Protein AF-A0A7C6A324-F1 (afdb_monomer)

Secondary structure (DSSP, 8-state):
--PPPHHHHHHHHHHHHHHHHHHHHHHHHHHHHHHS--S---HHHHHHHHHTTHHHHHHHHHHHHHHHHHSSPPPSEEE-TTS-EEEHHHHHGGGSTT-HHHHHH--TTS-TT-HHHHHHHHHHHTT-TTS-TT-HHHHH-TT--EESEEEEE-STTSS--TT----TTSEEEEEBTT--EETT----EEHHHHHSSS-SSSTTSSB-SSSEEEEEETTS-EEEEETT--HHHHHHHHHT---TTT-EETT-----

Structure (mmCIF, N/CA/C/O backbone):
data_AF-A0A7C6A324-F1
#
_entry.id   AF-A0A7C6A324-F1
#
loop_
_atom_site.group_PDB
_atom_site.id
_atom_site.type_symbol
_atom_site.label_atom_id
_atom_site.label_alt_id
_atom_site.label_comp_id
_atom_site.label_asym_id
_atom_site.label_entity_id
_atom_site.label_seq_id
_atom_site.pdbx_PDB_ins_code
_atom_site.Cartn_x
_atom_site.Cartn_y
_atom_site.Cartn_z
_atom_site.occupancy
_atom_site.B_iso_or_equiv
_atom_site.auth_seq_id
_atom_site.auth_comp_id
_atom_site.auth_asym_id
_atom_site.auth_atom_id
_atom_site.pdbx_PDB_model_num
ATOM 1 N N . MET A 1 1 ? 81.833 -7.629 -22.064 1.00 45.31 1 MET A N 1
ATOM 2 C CA . MET A 1 1 ? 80.454 -8.064 -21.759 1.00 45.31 1 MET A CA 1
ATOM 3 C C . MET A 1 1 ? 79.998 -7.324 -20.512 1.00 45.31 1 MET A C 1
ATOM 5 O O . MET A 1 1 ? 80.493 -7.624 -19.436 1.00 45.31 1 MET A O 1
ATOM 9 N N . ILE A 1 2 ? 79.161 -6.296 -20.663 1.00 52.00 2 ILE A N 1
ATOM 10 C CA . ILE A 1 2 ? 78.614 -5.536 -19.529 1.00 52.00 2 IL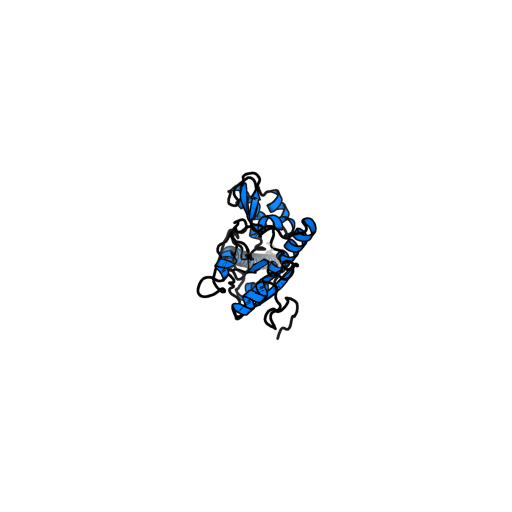E A CA 1
ATOM 11 C C . ILE A 1 2 ? 77.439 -6.359 -18.994 1.00 52.00 2 ILE A C 1
ATOM 13 O O . ILE A 1 2 ? 76.431 -6.510 -19.680 1.00 52.00 2 ILE A O 1
ATOM 17 N N . GLY A 1 3 ? 77.616 -6.979 -17.825 1.00 59.00 3 GLY A N 1
ATOM 18 C CA . GLY A 1 3 ? 76.545 -7.710 -17.148 1.00 59.00 3 GLY A CA 1
ATOM 19 C C . GLY A 1 3 ? 75.414 -6.756 -16.747 1.00 59.00 3 GLY A C 1
ATOM 20 O O . GLY A 1 3 ? 75.690 -5.585 -16.475 1.00 59.00 3 GLY A O 1
ATOM 21 N N . PRO A 1 4 ? 74.150 -7.214 -16.728 1.00 54.72 4 PRO A N 1
ATOM 22 C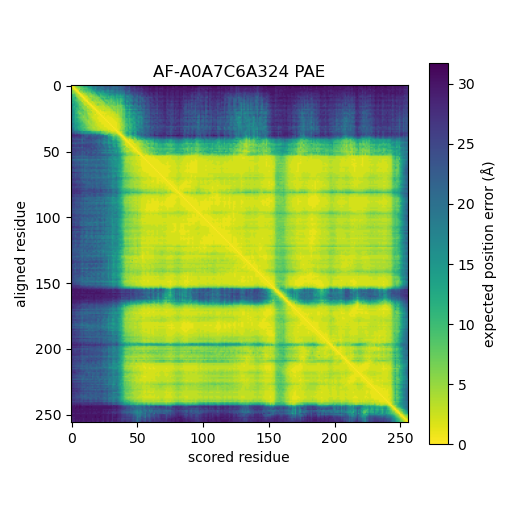 CA . PRO A 1 4 ? 73.020 -6.350 -16.409 1.00 54.72 4 PRO A CA 1
ATOM 23 C C . PRO A 1 4 ? 73.217 -5.725 -15.024 1.00 54.72 4 PRO A C 1
ATOM 25 O O . PRO A 1 4 ? 73.514 -6.423 -14.052 1.00 54.72 4 PRO A O 1
ATOM 28 N N . SER A 1 5 ? 73.088 -4.399 -14.956 1.00 59.25 5 SER A N 1
ATOM 29 C CA . SER A 1 5 ? 73.249 -3.635 -13.720 1.00 59.25 5 SER A CA 1
ATOM 30 C C . SER A 1 5 ? 72.239 -4.113 -12.669 1.00 59.25 5 SER A C 1
ATOM 32 O O . SER A 1 5 ? 71.105 -4.472 -12.995 1.00 59.25 5 SER A O 1
ATOM 34 N N . GLY A 1 6 ? 72.624 -4.124 -11.388 1.00 57.72 6 GLY A N 1
ATOM 35 C CA . GLY A 1 6 ? 71.770 -4.610 -10.292 1.00 57.72 6 GLY A CA 1
ATOM 36 C C . GLY A 1 6 ? 70.389 -3.934 -10.195 1.00 57.72 6 GLY A C 1
ATOM 37 O O . GLY A 1 6 ? 69.476 -4.508 -9.598 1.00 57.72 6 GLY A O 1
ATOM 38 N N . GLY A 1 7 ? 70.206 -2.768 -10.829 1.00 59.66 7 GLY A N 1
ATOM 39 C CA . GLY A 1 7 ? 68.921 -2.070 -10.943 1.00 59.66 7 GLY A CA 1
ATOM 40 C C . GLY A 1 7 ? 67.882 -2.806 -11.799 1.00 59.66 7 GLY A C 1
ATOM 41 O O . GLY A 1 7 ? 66.719 -2.892 -11.402 1.00 59.66 7 GLY A O 1
ATOM 42 N N . ASP A 1 8 ? 68.291 -3.443 -12.902 1.00 57.59 8 ASP A N 1
ATOM 43 C CA . ASP A 1 8 ? 67.373 -4.161 -13.806 1.00 57.59 8 ASP A CA 1
ATOM 44 C C . ASP A 1 8 ? 66.776 -5.415 -13.155 1.00 57.59 8 ASP A C 1
ATOM 46 O O . ASP A 1 8 ? 65.631 -5.801 -13.413 1.00 57.59 8 ASP A O 1
ATOM 50 N N . VAL A 1 9 ? 67.549 -6.064 -12.282 1.00 60.38 9 VAL A N 1
ATOM 51 C CA . VAL A 1 9 ? 67.111 -7.251 -11.536 1.00 60.38 9 VAL A CA 1
ATOM 52 C C . VAL A 1 9 ? 66.117 -6.866 -10.437 1.00 60.38 9 VAL A C 1
ATOM 54 O O . VAL A 1 9 ? 65.144 -7.590 -10.216 1.00 60.38 9 VAL A O 1
ATOM 57 N N . GLN A 1 10 ? 66.318 -5.721 -9.779 1.00 58.72 10 GLN A N 1
ATOM 58 C CA . GLN A 1 10 ? 65.406 -5.207 -8.753 1.00 58.72 10 GLN A CA 1
ATOM 59 C C . GLN A 1 10 ? 64.079 -4.723 -9.353 1.00 58.72 10 GLN A C 1
ATOM 61 O O . GLN A 1 10 ? 63.018 -5.100 -8.855 1.00 58.72 10 GLN A O 1
ATOM 66 N N . MET A 1 11 ? 64.108 -4.007 -10.483 1.00 58.84 11 MET A N 1
ATOM 67 C CA . MET A 1 11 ? 62.887 -3.576 -11.180 1.00 58.84 11 MET A CA 1
ATOM 68 C C . MET A 1 11 ? 62.040 -4.755 -11.679 1.00 58.84 11 MET A C 1
ATOM 70 O O . MET A 1 11 ? 60.819 -4.751 -11.519 1.00 58.84 11 MET A O 1
ATOM 74 N N . LYS A 1 12 ? 62.662 -5.809 -12.227 1.00 60.03 12 LYS A N 1
ATOM 75 C CA . LYS A 1 12 ? 61.935 -7.012 -12.680 1.00 60.03 12 LYS A CA 1
ATOM 76 C C . LYS A 1 12 ? 61.309 -7.797 -11.523 1.00 60.03 12 LYS A C 1
ATOM 78 O O . LYS A 1 12 ? 60.230 -8.365 -11.689 1.00 60.03 12 LYS A O 1
ATOM 83 N N . LYS A 1 13 ? 61.957 -7.829 -10.352 1.00 61.66 13 LYS A N 1
ATOM 84 C CA . LYS A 1 13 ? 61.393 -8.436 -9.133 1.00 61.66 13 LYS A CA 1
ATOM 85 C C . LYS A 1 13 ? 60.226 -7.610 -8.591 1.00 61.66 13 LYS A C 1
ATOM 87 O O . LYS A 1 13 ? 59.172 -8.183 -8.329 1.00 61.66 13 LYS A O 1
ATOM 92 N N . ALA A 1 14 ? 60.373 -6.287 -8.517 1.00 62.81 14 ALA A N 1
ATOM 93 C CA . ALA A 1 14 ? 59.309 -5.378 -8.091 1.00 62.81 14 ALA A CA 1
ATOM 94 C C . ALA A 1 14 ? 58.071 -5.464 -9.004 1.00 62.81 14 ALA A C 1
ATOM 96 O O . ALA A 1 14 ? 56.951 -5.584 -8.511 1.00 62.81 14 ALA A O 1
ATOM 97 N N . GLY A 1 15 ? 58.267 -5.514 -10.328 1.00 61.78 15 GLY A N 1
ATOM 98 C CA . GLY A 1 15 ? 57.175 -5.673 -11.294 1.00 61.78 15 GLY A CA 1
ATOM 99 C C . GLY A 1 15 ? 56.420 -6.999 -11.155 1.00 61.78 15 GLY A C 1
ATOM 100 O O . GLY A 1 15 ? 55.196 -7.013 -11.239 1.00 61.78 15 GLY A O 1
ATOM 101 N N . ARG A 1 16 ? 57.119 -8.109 -10.872 1.00 68.56 16 ARG A N 1
ATOM 102 C CA . ARG A 1 16 ? 56.490 -9.425 -10.636 1.00 68.56 16 ARG A CA 1
ATOM 103 C C . ARG A 1 16 ? 55.693 -9.473 -9.334 1.00 68.56 16 ARG A C 1
ATOM 105 O O . ARG A 1 16 ? 54.608 -10.047 -9.317 1.00 68.56 16 ARG A O 1
ATOM 112 N N . VAL A 1 17 ? 56.208 -8.859 -8.267 1.00 71.81 17 VAL A N 1
ATOM 113 C CA . VAL A 1 17 ? 55.493 -8.755 -6.985 1.00 71.81 17 VAL A CA 1
ATOM 114 C C . VAL A 1 17 ? 54.230 -7.907 -7.151 1.00 71.81 17 VAL A C 1
ATOM 116 O O . VAL A 1 17 ? 53.156 -8.334 -6.736 1.00 71.81 17 VAL A O 1
ATOM 119 N N . LEU A 1 18 ? 54.324 -6.764 -7.837 1.00 74.06 18 LEU A N 1
ATOM 120 C CA . LEU A 1 18 ? 53.176 -5.894 -8.102 1.00 74.06 18 LEU A CA 1
ATOM 121 C C . LEU A 1 18 ? 52.092 -6.597 -8.940 1.00 74.06 18 LEU A C 1
ATOM 123 O O . LEU A 1 18 ? 50.913 -6.519 -8.603 1.00 74.06 18 LEU A O 1
ATOM 127 N N . PHE A 1 19 ? 52.481 -7.342 -9.982 1.00 74.62 19 PHE A N 1
ATOM 128 C CA . PHE A 1 19 ? 51.541 -8.110 -10.811 1.00 74.62 19 PHE A CA 1
ATOM 129 C C . PHE A 1 19 ? 50.838 -9.224 -10.019 1.00 74.62 19 PHE A C 1
ATOM 131 O O . PHE A 1 19 ? 49.642 -9.449 -10.196 1.00 74.62 19 PHE A O 1
ATOM 138 N N . GLY A 1 20 ? 51.560 -9.890 -9.109 1.00 80.56 20 GLY A N 1
ATOM 139 C CA . GLY A 1 20 ? 50.997 -10.905 -8.214 1.00 80.56 20 GLY A CA 1
ATOM 140 C C . GLY A 1 20 ? 49.982 -10.331 -7.222 1.00 80.56 20 GLY A C 1
ATOM 141 O O . GLY A 1 20 ? 48.927 -10.931 -7.007 1.00 80.56 20 GLY A O 1
ATOM 142 N N . VAL A 1 21 ? 50.255 -9.146 -6.666 1.00 84.25 21 VAL A N 1
ATOM 143 C CA . VAL A 1 21 ? 49.322 -8.445 -5.767 1.00 84.25 21 VAL A CA 1
ATOM 144 C C . VAL A 1 21 ? 48.062 -8.016 -6.519 1.00 84.25 21 VAL A C 1
ATOM 146 O O . VAL A 1 21 ? 46.960 -8.310 -6.064 1.00 84.25 21 VAL A O 1
ATOM 149 N N . ILE A 1 22 ? 48.201 -7.396 -7.695 1.00 86.81 22 ILE A N 1
ATOM 150 C CA . ILE A 1 22 ? 47.053 -6.973 -8.515 1.00 86.81 22 ILE A CA 1
ATOM 151 C C . ILE A 1 22 ? 46.212 -8.182 -8.940 1.00 86.81 22 ILE A C 1
ATOM 153 O O . ILE A 1 22 ? 44.991 -8.153 -8.803 1.00 86.81 22 ILE A O 1
ATOM 157 N N . GLY A 1 23 ? 46.848 -9.266 -9.394 1.00 89.25 23 GLY A N 1
ATOM 158 C CA . GLY A 1 23 ? 46.148 -10.500 -9.757 1.00 89.25 23 GLY A CA 1
ATOM 159 C C . GLY A 1 23 ? 45.380 -11.110 -8.582 1.00 89.25 23 GLY A C 1
ATOM 160 O O . GLY A 1 23 ? 44.236 -11.528 -8.747 1.00 89.25 23 GLY A O 1
ATOM 161 N N . SER A 1 24 ? 45.966 -11.087 -7.382 1.00 86.62 24 SER A N 1
ATOM 162 C CA . SER A 1 24 ? 45.312 -11.576 -6.161 1.00 86.62 24 SER A CA 1
ATOM 163 C C . SER A 1 24 ? 44.119 -10.704 -5.759 1.00 86.62 24 SER A C 1
ATOM 165 O O . SER A 1 24 ? 43.060 -11.230 -5.424 1.00 86.62 24 SER A O 1
ATOM 167 N N . LEU A 1 25 ? 44.246 -9.376 -5.850 1.00 91.94 25 LEU A N 1
ATOM 168 C CA . LEU A 1 25 ? 43.149 -8.442 -5.574 1.00 91.94 25 LEU A CA 1
ATOM 169 C C . LEU A 1 25 ? 42.000 -8.597 -6.580 1.00 91.94 25 LEU A C 1
ATOM 171 O O . LEU A 1 25 ? 40.838 -8.606 -6.181 1.00 91.94 25 LEU A O 1
ATOM 175 N N . LEU A 1 26 ? 42.314 -8.781 -7.866 1.00 92.69 26 LEU A N 1
ATOM 176 C CA . LEU A 1 26 ? 41.317 -9.045 -8.906 1.00 92.69 26 LEU A CA 1
ATOM 177 C C . LEU A 1 26 ? 40.617 -10.391 -8.699 1.00 92.69 26 LEU A C 1
ATOM 179 O O . LEU A 1 26 ? 39.407 -10.474 -8.891 1.00 92.69 26 LEU A O 1
ATOM 183 N N . ALA A 1 27 ? 41.341 -11.426 -8.270 1.00 91.31 27 ALA A N 1
ATOM 184 C CA . ALA A 1 27 ? 40.756 -12.728 -7.962 1.00 91.31 27 ALA A CA 1
ATOM 185 C C . ALA A 1 27 ? 39.811 -12.664 -6.752 1.00 91.31 27 ALA A C 1
ATOM 187 O O . ALA A 1 27 ? 38.718 -13.221 -6.812 1.00 91.31 27 ALA A O 1
ATOM 188 N N . VAL A 1 28 ? 40.183 -11.942 -5.687 1.00 89.31 28 VAL A N 1
ATOM 189 C CA . VAL A 1 28 ? 39.305 -11.707 -4.525 1.00 89.31 28 VAL A CA 1
ATOM 190 C C . VAL A 1 28 ? 38.077 -10.893 -4.928 1.00 89.31 28 VAL A C 1
ATOM 192 O O . VAL A 1 28 ? 36.961 -11.260 -4.570 1.00 89.31 28 VAL A O 1
ATOM 195 N N . TRP A 1 29 ? 38.254 -9.830 -5.716 1.00 88.38 29 TRP A N 1
ATOM 196 C CA . TRP A 1 29 ? 37.142 -9.028 -6.229 1.00 88.38 29 TRP A CA 1
ATOM 197 C C . TRP A 1 29 ? 36.189 -9.864 -7.091 1.00 88.38 29 TRP A C 1
ATOM 199 O O . TRP A 1 29 ? 34.979 -9.824 -6.881 1.00 88.38 29 TRP A O 1
ATOM 209 N N . LEU A 1 30 ? 36.725 -10.679 -8.004 1.00 89.56 30 LEU A N 1
ATOM 210 C CA . LEU A 1 30 ? 35.939 -11.575 -8.848 1.00 89.56 30 LEU A CA 1
ATOM 211 C C . LEU A 1 30 ? 35.237 -12.650 -8.010 1.00 89.56 30 LEU A C 1
ATOM 213 O O . LEU A 1 30 ? 34.081 -12.960 -8.275 1.00 89.56 30 LEU A O 1
ATOM 217 N N . TRP A 1 31 ? 35.889 -13.180 -6.973 1.00 86.69 31 TRP A N 1
ATOM 218 C CA . TRP A 1 31 ? 35.286 -14.154 -6.067 1.00 86.69 31 TRP A CA 1
ATOM 219 C C . TRP A 1 31 ? 34.133 -13.546 -5.260 1.00 86.69 31 TRP A C 1
ATOM 221 O O . TRP A 1 31 ? 33.057 -14.128 -5.205 1.00 86.69 31 TRP A O 1
ATOM 231 N N . VAL A 1 32 ? 34.296 -12.334 -4.724 1.00 83.12 32 VAL A N 1
ATOM 232 C CA . VAL A 1 32 ? 33.211 -11.593 -4.055 1.00 83.12 32 VAL A CA 1
ATOM 233 C C . VAL A 1 32 ? 32.092 -11.232 -5.040 1.00 83.12 32 VAL A C 1
ATOM 235 O O . VAL A 1 32 ? 30.919 -11.326 -4.701 1.00 83.12 32 VAL A O 1
ATOM 238 N N . TYR A 1 33 ? 32.413 -10.871 -6.279 1.00 80.94 33 TYR A N 1
ATOM 239 C CA . TYR A 1 33 ? 31.413 -10.552 -7.302 1.00 80.94 33 TYR A CA 1
ATOM 240 C C . TYR A 1 33 ? 30.624 -11.789 -7.779 1.00 80.94 33 TYR A C 1
ATOM 242 O O . TYR A 1 33 ? 29.427 -11.714 -8.090 1.00 80.94 33 TYR A O 1
ATOM 250 N N . LEU A 1 34 ? 31.292 -12.943 -7.856 1.00 84.69 34 LEU A N 1
ATO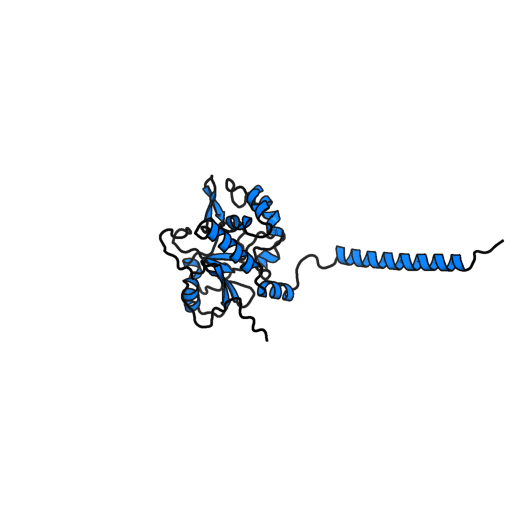M 251 C CA . LEU A 1 34 ? 30.713 -14.189 -8.350 1.00 84.69 34 LEU A CA 1
ATOM 252 C C . LEU A 1 34 ? 30.026 -15.026 -7.260 1.00 84.69 34 LEU A C 1
ATOM 254 O O . LEU A 1 34 ? 28.975 -15.606 -7.535 1.00 84.69 34 LEU A O 1
ATOM 258 N N . TRP A 1 35 ? 30.582 -15.049 -6.046 1.00 78.38 35 TRP A N 1
ATOM 259 C CA . TRP A 1 35 ? 30.150 -15.878 -4.909 1.00 78.38 35 TRP A CA 1
ATOM 260 C C . TRP A 1 35 ? 29.819 -15.097 -3.637 1.00 78.38 35 TRP A C 1
ATOM 262 O O . TRP A 1 35 ? 29.319 -15.690 -2.681 1.00 78.38 35 TRP A O 1
ATOM 272 N N . GLY A 1 36 ? 30.067 -13.787 -3.593 1.00 65.31 36 GLY A N 1
ATOM 273 C CA . GLY A 1 36 ? 29.543 -12.956 -2.513 1.00 65.31 36 GLY A CA 1
ATOM 274 C C . GLY A 1 36 ? 28.012 -13.023 -2.484 1.00 65.31 36 GLY A C 1
ATOM 275 O O . GLY A 1 36 ? 27.389 -13.316 -3.509 1.00 65.31 36 GLY A O 1
ATOM 276 N N . PRO A 1 37 ? 27.389 -12.787 -1.318 1.00 59.19 37 PRO A N 1
ATOM 277 C CA . PRO A 1 37 ? 25.948 -12.910 -1.154 1.00 59.19 37 PRO A CA 1
ATOM 278 C C . PRO A 1 37 ? 25.221 -12.001 -2.149 1.00 59.19 37 PRO A C 1
ATOM 280 O O . PRO A 1 37 ? 25.157 -10.781 -1.998 1.00 59.19 37 PRO A O 1
ATOM 283 N N . ARG A 1 38 ? 24.668 -12.620 -3.193 1.00 59.62 38 ARG A N 1
ATOM 284 C CA . ARG A 1 38 ? 23.733 -11.984 -4.109 1.00 59.62 38 ARG A CA 1
ATOM 285 C C . ARG A 1 38 ? 22.372 -12.027 -3.430 1.00 59.62 38 ARG A C 1
ATOM 287 O O . ARG A 1 38 ? 21.782 -13.093 -3.318 1.00 59.62 38 ARG A O 1
ATOM 294 N N . CYS A 1 39 ? 21.912 -10.857 -2.997 1.00 55.91 39 CYS A N 1
ATOM 295 C CA . CYS A 1 39 ? 20.544 -10.587 -2.554 1.00 55.91 39 CYS A CA 1
ATOM 296 C C . CYS A 1 39 ? 20.169 -11.116 -1.157 1.00 55.91 39 CYS A C 1
ATOM 298 O O . CYS A 1 39 ? 19.817 -12.272 -0.971 1.00 55.91 39 CYS A O 1
ATOM 300 N N . ALA A 1 40 ? 20.196 -10.196 -0.193 1.00 55.25 40 ALA A N 1
ATOM 301 C CA . ALA A 1 40 ? 19.197 -9.936 0.851 1.00 55.25 40 ALA A CA 1
ATOM 302 C C . ALA A 1 40 ? 19.931 -9.207 1.981 1.00 55.25 40 ALA A C 1
ATOM 304 O O . ALA A 1 40 ? 20.913 -9.721 2.515 1.00 55.25 40 ALA A O 1
ATOM 305 N N . ALA A 1 41 ? 19.492 -7.997 2.338 1.00 61.47 41 ALA A N 1
ATOM 306 C CA . ALA A 1 41 ? 20.025 -7.345 3.528 1.00 61.47 41 ALA A CA 1
ATOM 307 C C . ALA A 1 41 ? 19.790 -8.259 4.752 1.00 61.47 41 ALA A C 1
ATOM 309 O O . ALA A 1 41 ? 18.723 -8.884 4.828 1.00 61.47 41 ALA A O 1
ATOM 310 N N . PRO A 1 42 ? 20.747 -8.356 5.698 1.00 68.88 42 PRO A N 1
ATOM 311 C CA . PRO A 1 42 ? 20.547 -9.105 6.933 1.00 68.88 42 PRO A CA 1
ATOM 312 C C . PRO A 1 42 ? 19.249 -8.684 7.627 1.00 68.88 42 PRO A C 1
ATOM 314 O O . PRO A 1 42 ? 18.829 -7.530 7.533 1.00 68.88 42 PRO A O 1
ATOM 317 N N . GLU A 1 43 ? 18.614 -9.609 8.343 1.00 68.12 43 GLU A N 1
ATOM 318 C CA . GLU A 1 43 ? 17.339 -9.367 9.033 1.00 68.12 43 GLU A CA 1
ATOM 319 C C . GLU A 1 43 ? 17.363 -8.122 9.927 1.00 68.12 43 GLU A C 1
ATOM 321 O O . GLU A 1 43 ? 16.446 -7.311 9.839 1.00 68.12 43 GLU A O 1
ATOM 326 N N . VAL A 1 44 ? 18.464 -7.909 10.655 1.00 69.81 44 VAL A N 1
ATOM 327 C CA . VAL A 1 44 ? 18.700 -6.724 11.498 1.00 69.81 44 VAL A CA 1
ATOM 328 C C . VAL A 1 44 ? 18.627 -5.420 10.692 1.00 69.81 44 VAL A C 1
ATOM 330 O O . VAL A 1 44 ? 17.940 -4.483 11.081 1.00 69.81 44 VAL A O 1
ATOM 333 N N . VAL A 1 45 ? 19.259 -5.374 9.514 1.00 71.94 45 VAL A N 1
ATOM 334 C CA . VAL A 1 45 ? 19.255 -4.184 8.642 1.00 71.94 45 VAL A CA 1
ATOM 335 C C . VAL A 1 45 ? 17.852 -3.917 8.091 1.00 71.94 45 VAL A C 1
ATOM 337 O O . VAL A 1 45 ? 17.396 -2.776 8.057 1.00 71.94 45 VAL A O 1
ATOM 340 N N . ARG A 1 46 ? 17.127 -4.969 7.689 1.00 70.19 46 ARG A N 1
ATOM 341 C CA . ARG A 1 46 ? 15.733 -4.836 7.223 1.00 70.19 46 ARG A CA 1
ATOM 342 C C . ARG A 1 46 ? 14.816 -4.336 8.335 1.00 70.19 46 ARG A C 1
ATOM 344 O O . ARG A 1 46 ? 13.867 -3.604 8.067 1.00 70.19 46 ARG A O 1
ATOM 351 N N . GLU A 1 47 ? 15.081 -4.741 9.574 1.00 72.44 47 GLU A N 1
ATOM 352 C CA . GLU A 1 47 ? 14.312 -4.325 10.743 1.00 72.44 47 GLU A CA 1
ATOM 353 C C . GLU A 1 47 ? 14.527 -2.840 11.024 1.00 72.44 47 GLU A C 1
ATOM 355 O O . GLU A 1 47 ? 13.552 -2.100 11.135 1.00 72.44 47 GLU A O 1
ATOM 360 N N . GLU A 1 48 ? 15.778 -2.378 11.024 1.00 73.12 48 GLU A N 1
ATOM 361 C CA . GLU A 1 48 ? 16.107 -0.952 11.127 1.00 73.12 48 GLU A CA 1
ATOM 362 C C . GLU A 1 48 ? 15.441 -0.132 10.015 1.00 73.12 48 GLU A C 1
ATOM 364 O O . GLU A 1 48 ? 14.833 0.905 10.278 1.00 73.12 48 GLU A O 1
ATOM 369 N N . TRP A 1 49 ? 15.480 -0.609 8.767 1.00 72.25 49 TRP A N 1
ATOM 370 C CA . TRP A 1 49 ? 14.846 0.081 7.638 1.00 72.25 49 TRP A CA 1
ATOM 371 C C . TRP A 1 49 ? 13.329 0.179 7.780 1.00 72.25 49 TRP A C 1
ATOM 373 O O . TRP A 1 49 ? 12.750 1.214 7.436 1.00 72.25 49 TRP A O 1
ATOM 383 N N . CYS A 1 50 ? 12.688 -0.865 8.309 1.00 77.38 50 CYS A N 1
ATOM 384 C CA . CYS A 1 50 ? 11.261 -0.822 8.594 1.00 77.38 50 CYS A CA 1
ATOM 385 C C . CYS A 1 50 ? 10.936 0.119 9.766 1.00 77.38 50 CYS A C 1
ATOM 387 O O . CYS A 1 50 ? 9.986 0.904 9.686 1.00 77.38 50 CYS A O 1
ATOM 389 N N . ARG A 1 51 ? 11.754 0.102 10.828 1.00 73.50 51 ARG A N 1
ATOM 390 C CA . ARG A 1 51 ? 11.626 1.008 11.983 1.00 73.50 51 ARG A CA 1
ATOM 391 C C . ARG A 1 51 ? 11.753 2.476 11.585 1.00 73.50 51 ARG A C 1
ATOM 393 O O . ARG A 1 51 ? 11.018 3.304 12.113 1.00 73.50 51 ARG A O 1
ATOM 400 N N . HIS A 1 52 ? 12.608 2.798 10.613 1.00 77.00 52 HIS A N 1
ATOM 401 C CA . HIS A 1 52 ? 12.723 4.160 10.083 1.00 77.00 52 HIS A CA 1
ATOM 402 C C . HIS A 1 52 ? 11.461 4.650 9.351 1.00 77.00 52 HIS A C 1
ATOM 404 O O . HIS A 1 52 ? 11.344 5.846 9.092 1.00 77.00 52 HIS A O 1
ATOM 410 N N . GLY A 1 53 ? 10.521 3.767 8.988 1.00 79.94 53 GLY A N 1
ATOM 411 C CA . GLY A 1 53 ? 9.228 4.166 8.424 1.00 79.94 53 GLY A CA 1
ATOM 412 C C . GLY A 1 53 ? 9.318 4.882 7.072 1.00 79.94 53 GLY A C 1
ATOM 413 O O . GLY A 1 53 ? 8.386 5.574 6.672 1.00 79.94 53 GLY A O 1
ATOM 414 N N . THR A 1 54 ? 10.418 4.729 6.332 1.00 86.88 54 THR A N 1
ATOM 415 C CA . THR A 1 54 ? 10.653 5.490 5.090 1.00 86.88 54 THR A CA 1
ATOM 416 C C . THR A 1 54 ? 9.598 5.221 4.012 1.00 86.88 54 THR A C 1
ATOM 418 O O . THR A 1 54 ? 9.156 6.148 3.333 1.00 86.88 54 THR A O 1
ATOM 421 N N . ILE A 1 55 ? 9.162 3.969 3.868 1.00 92.19 55 ILE A N 1
ATOM 422 C CA . ILE A 1 55 ? 8.131 3.552 2.910 1.00 92.19 55 ILE A CA 1
ATOM 423 C C . ILE A 1 55 ? 6.732 4.052 3.308 1.00 92.19 55 ILE A C 1
ATOM 425 O O . ILE A 1 55 ? 6.109 4.726 2.482 1.00 92.19 55 ILE A O 1
ATOM 429 N N . PRO A 1 56 ? 6.230 3.829 4.541 1.00 93.69 56 PRO A N 1
ATOM 430 C CA . PRO A 1 56 ? 4.929 4.367 4.935 1.00 93.69 56 PRO A CA 1
ATOM 431 C C . PRO A 1 56 ? 4.904 5.903 4.905 1.00 93.69 56 PRO A C 1
ATOM 433 O O . PRO A 1 56 ? 3.892 6.473 4.507 1.00 93.69 56 PRO A O 1
ATOM 436 N N . VAL A 1 57 ? 6.017 6.587 5.214 1.00 94.44 57 VAL A N 1
ATOM 437 C CA . VAL A 1 57 ? 6.146 8.051 5.047 1.00 94.44 57 VAL A CA 1
ATOM 438 C C . VAL A 1 57 ? 5.962 8.473 3.591 1.00 94.44 57 VAL A C 1
ATOM 440 O O . VAL A 1 57 ? 5.201 9.399 3.316 1.00 94.44 57 VAL A O 1
ATOM 443 N N . ARG A 1 58 ? 6.597 7.785 2.636 1.00 93.62 58 ARG A N 1
ATOM 444 C CA . ARG A 1 58 ? 6.416 8.082 1.202 1.00 93.62 58 ARG A CA 1
ATOM 445 C C . ARG A 1 58 ? 4.974 7.879 0.761 1.00 93.62 58 ARG A C 1
ATOM 447 O O . ARG A 1 58 ? 4.446 8.714 0.030 1.00 93.62 58 ARG A O 1
ATOM 454 N N . LEU A 1 59 ? 4.340 6.809 1.230 1.00 94.62 59 LEU A N 1
ATOM 455 C CA . LEU A 1 59 ? 2.940 6.529 0.934 1.00 94.62 59 LEU A CA 1
ATOM 456 C C . LEU A 1 59 ? 2.016 7.614 1.504 1.00 94.62 59 LEU A C 1
ATOM 458 O O . LEU A 1 59 ? 1.124 8.082 0.801 1.00 94.62 59 LEU A O 1
ATOM 462 N N . ALA A 1 60 ? 2.268 8.065 2.736 1.00 95.31 60 ALA A N 1
ATOM 463 C CA . ALA A 1 60 ? 1.527 9.154 3.369 1.00 95.31 60 ALA A CA 1
ATOM 464 C C . ALA A 1 60 ? 1.652 10.469 2.587 1.00 95.31 60 ALA A C 1
ATOM 466 O O . ALA A 1 60 ? 0.646 11.116 2.298 1.00 95.31 60 ALA A O 1
ATOM 467 N N . VAL A 1 61 ? 2.872 10.830 2.175 1.00 95.75 61 VAL A N 1
ATOM 468 C CA . VAL A 1 61 ? 3.127 12.028 1.359 1.00 95.75 61 VAL A CA 1
ATOM 469 C C . VAL A 1 61 ? 2.442 11.924 -0.007 1.00 95.75 61 VAL A C 1
ATOM 471 O O . VAL A 1 61 ? 1.815 12.886 -0.450 1.00 95.75 61 VAL A O 1
ATOM 474 N N . ALA A 1 62 ? 2.523 10.769 -0.672 1.00 96.38 62 ALA A N 1
ATOM 475 C CA . ALA A 1 62 ? 1.863 10.547 -1.958 1.00 96.38 62 ALA A CA 1
ATOM 476 C C . ALA A 1 62 ? 0.335 10.655 -1.841 1.00 96.38 62 ALA A C 1
ATOM 478 O O . ALA A 1 62 ? -0.304 11.323 -2.654 1.00 96.38 62 ALA A O 1
ATOM 479 N N . MET A 1 63 ? -0.237 10.065 -0.789 1.00 95.69 63 MET A N 1
ATOM 480 C CA . MET A 1 63 ? -1.663 10.150 -0.475 1.00 95.69 63 MET A CA 1
ATOM 481 C C . MET A 1 63 ? -2.105 11.599 -0.239 1.00 95.69 63 MET A C 1
ATOM 483 O O . MET A 1 63 ? -3.101 12.040 -0.805 1.00 95.69 63 MET A O 1
ATOM 487 N N . GLN A 1 64 ? -1.347 12.367 0.551 1.00 95.44 64 GLN A N 1
ATOM 488 C CA . GLN A 1 64 ? -1.642 13.782 0.795 1.00 95.44 64 GLN A CA 1
ATOM 489 C C . GLN A 1 64 ? -1.600 14.604 -0.496 1.00 95.44 64 GLN A C 1
ATOM 491 O O . GLN A 1 64 ? -2.515 15.390 -0.733 1.00 95.44 64 GLN A O 1
ATOM 496 N N . LYS A 1 65 ? -0.591 14.399 -1.352 1.00 96.81 65 LYS A N 1
ATOM 497 C CA . LYS A 1 65 ? -0.507 15.071 -2.659 1.00 96.81 65 LYS A CA 1
ATOM 498 C C . LYS A 1 65 ? -1.702 14.735 -3.551 1.00 96.81 65 LYS A C 1
ATOM 500 O O . LYS A 1 65 ? -2.285 15.641 -4.139 1.00 96.81 65 LYS A 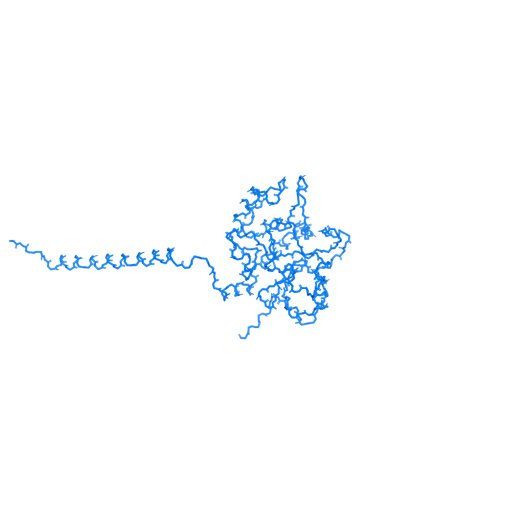O 1
ATOM 505 N N . TYR A 1 66 ? -2.109 13.466 -3.606 1.00 96.25 66 TYR A N 1
ATOM 506 C CA . TYR A 1 66 ? -3.320 13.066 -4.325 1.00 96.25 66 TYR A CA 1
ATOM 507 C C . TYR A 1 66 ? -4.554 13.799 -3.771 1.00 96.25 66 TYR A C 1
ATOM 509 O O . TYR A 1 66 ? -5.286 14.441 -4.522 1.00 96.25 66 TYR A O 1
ATOM 517 N N . CYS A 1 67 ? -4.756 13.785 -2.450 1.00 93.06 67 CYS A N 1
ATOM 518 C CA . CYS A 1 67 ? -5.875 14.478 -1.808 1.00 93.06 67 CYS A CA 1
ATOM 519 C C . CYS A 1 67 ? -5.866 15.995 -2.054 1.00 93.06 67 CYS A C 1
ATOM 521 O O . CYS A 1 67 ? -6.933 16.577 -2.211 1.00 93.06 67 CYS A O 1
ATOM 523 N N . GLN A 1 68 ? -4.696 16.640 -2.105 1.00 94.75 68 GLN A N 1
ATOM 524 C CA . GLN A 1 68 ? -4.576 18.069 -2.422 1.00 94.75 68 GLN A CA 1
ATOM 525 C C . GLN A 1 68 ? -5.046 18.384 -3.846 1.00 94.75 68 GLN A C 1
ATOM 527 O O . GLN A 1 68 ? -5.688 19.407 -4.060 1.00 94.75 68 GLN A O 1
ATOM 532 N N . VAL A 1 69 ? -4.753 17.502 -4.807 1.00 96.44 69 VAL A N 1
ATOM 533 C CA . VAL A 1 69 ? -5.140 17.680 -6.216 1.00 96.44 69 VAL A CA 1
ATOM 534 C C . VAL A 1 69 ? -6.619 17.356 -6.444 1.00 96.44 69 VAL A C 1
ATOM 536 O O . VAL A 1 69 ? -7.303 18.085 -7.157 1.00 96.44 69 VAL A O 1
ATOM 539 N N . TYR A 1 70 ? -7.128 16.277 -5.842 1.00 93.44 70 TYR A N 1
ATOM 540 C CA . TYR A 1 70 ? -8.464 15.739 -6.143 1.00 93.44 70 TYR A CA 1
ATOM 541 C C . TYR A 1 70 ? -9.519 16.001 -5.053 1.00 93.44 70 TYR A C 1
ATOM 543 O O . TYR A 1 70 ? -10.677 15.613 -5.213 1.00 93.44 70 TYR A O 1
ATOM 551 N N . GLY A 1 71 ? -9.141 16.616 -3.928 1.00 89.75 71 GLY A N 1
ATOM 552 C CA . GLY A 1 71 ? -10.018 16.931 -2.790 1.00 89.75 71 GLY A CA 1
ATOM 553 C C . GLY A 1 71 ? -10.461 15.726 -1.946 1.00 89.75 71 GLY A C 1
ATOM 554 O O . GLY A 1 71 ? -11.211 15.885 -0.985 1.00 89.75 71 GLY A O 1
ATOM 555 N N . LYS A 1 72 ? -10.031 14.508 -2.296 1.00 88.88 72 LYS A N 1
ATOM 556 C CA . LYS A 1 72 ? -10.407 13.247 -1.637 1.00 88.88 72 LYS A CA 1
ATOM 557 C C . LYS A 1 72 ? -9.328 12.177 -1.844 1.00 88.88 72 LYS A C 1
ATOM 559 O O . LYS A 1 72 ? -8.587 12.271 -2.823 1.00 88.88 72 LYS A O 1
ATOM 564 N N . PRO A 1 73 ? -9.246 11.152 -0.976 1.00 90.19 73 PRO A N 1
ATOM 565 C CA . PRO A 1 73 ? -8.374 10.008 -1.219 1.00 90.19 73 PRO A CA 1
ATOM 566 C C . PRO A 1 73 ? -8.816 9.224 -2.461 1.00 90.19 73 PRO A C 1
ATOM 568 O O . PRO A 1 73 ? -9.987 9.310 -2.859 1.00 90.19 73 PRO A O 1
ATOM 571 N N . PRO A 1 74 ? -7.902 8.446 -3.066 1.00 92.75 74 PRO A N 1
ATOM 572 C CA . PRO A 1 74 ? -8.239 7.594 -4.189 1.00 92.75 74 PRO A CA 1
ATOM 573 C C . PRO A 1 74 ? -9.309 6.573 -3.765 1.00 92.75 74 PRO A C 1
ATOM 575 O O . PRO A 1 74 ? -9.313 6.121 -2.614 1.00 92.75 74 PRO A O 1
ATOM 578 N N . PRO A 1 75 ? -10.232 6.205 -4.668 1.00 92.00 75 PRO A N 1
ATOM 579 C CA . PRO A 1 75 ? -11.134 5.087 -4.420 1.00 92.00 75 PRO A CA 1
ATOM 580 C C . PRO A 1 75 ? -10.323 3.780 -4.344 1.00 92.00 75 PRO A C 1
ATOM 582 O O . PRO A 1 75 ? -9.308 3.703 -5.031 1.00 92.00 75 PRO A O 1
ATOM 585 N N . PRO A 1 76 ? -10.755 2.751 -3.585 1.00 91.19 76 PRO A N 1
ATOM 586 C CA . PRO A 1 76 ? -10.016 1.487 -3.451 1.00 91.19 76 PRO A CA 1
ATOM 587 C C . PRO A 1 76 ? -9.753 0.820 -4.806 1.00 91.19 76 PRO A C 1
ATOM 589 O O . PRO A 1 76 ? -8.652 0.349 -5.093 1.00 91.19 76 PRO A O 1
ATOM 592 N N . VAL A 1 77 ? -10.771 0.861 -5.664 1.00 93.06 77 VAL A N 1
ATOM 593 C CA . VAL A 1 77 ? -10.722 0.412 -7.051 1.00 93.06 77 VAL A CA 1
ATOM 594 C C . VAL A 1 77 ? -11.124 1.575 -7.946 1.00 93.06 77 VAL A C 1
ATOM 596 O O . VAL A 1 77 ? -12.092 2.286 -7.655 1.00 93.06 77 VAL A O 1
ATOM 599 N N . PHE A 1 78 ? -10.395 1.770 -9.040 1.00 93.25 78 PHE A N 1
ATOM 600 C CA . PHE A 1 78 ? -10.828 2.639 -10.129 1.00 93.25 78 PHE A CA 1
ATOM 601 C C . PHE A 1 78 ? -10.981 1.832 -11.415 1.00 93.25 78 PHE A C 1
ATOM 603 O O . PHE A 1 78 ? -10.268 0.853 -11.637 1.00 93.25 78 PHE A O 1
ATOM 610 N N . LEU A 1 79 ? -11.934 2.250 -12.245 1.00 94.25 79 LEU A N 1
ATOM 611 C CA . LEU A 1 79 ? -12.212 1.623 -13.529 1.00 94.25 79 LEU A CA 1
ATOM 612 C C . LEU A 1 79 ? -11.490 2.379 -14.637 1.00 94.25 79 LEU A C 1
ATOM 614 O O . LEU A 1 79 ? -11.571 3.608 -14.714 1.00 94.25 79 LEU A O 1
ATOM 618 N N . GLY A 1 80 ? -10.793 1.639 -15.489 1.00 92.88 80 GLY A N 1
ATOM 619 C CA . GLY A 1 80 ? -10.272 2.165 -16.739 1.00 92.88 80 GLY A CA 1
ATOM 620 C C . GLY A 1 80 ? -11.348 2.295 -17.825 1.00 92.88 80 GLY A C 1
ATOM 621 O O . GLY A 1 80 ? -12.494 1.890 -17.612 1.00 92.88 80 GLY A O 1
ATOM 622 N N . PRO A 1 81 ? -11.004 2.833 -19.011 1.00 93.06 81 PRO A N 1
ATOM 623 C CA . PRO A 1 81 ? -11.964 3.097 -20.089 1.00 93.06 81 PRO A CA 1
ATOM 624 C C . PRO A 1 81 ? -12.784 1.876 -20.529 1.00 93.06 81 PRO A C 1
ATOM 626 O O . PRO A 1 81 ? -13.958 2.011 -20.857 1.00 93.06 81 PRO A O 1
ATOM 629 N N . ASN A 1 82 ? -12.185 0.684 -20.479 1.00 92.56 82 ASN A N 1
ATOM 630 C CA . ASN A 1 82 ? -12.820 -0.579 -20.869 1.00 92.56 82 ASN A CA 1
ATOM 631 C C . ASN A 1 82 ? -13.480 -1.322 -19.691 1.00 92.56 82 ASN A C 1
ATOM 633 O O . ASN A 1 82 ? -13.847 -2.487 -19.820 1.00 92.56 82 ASN A O 1
ATOM 637 N N . GLY A 1 83 ? -13.605 -0.677 -18.527 1.00 92.50 83 GLY A N 1
ATOM 638 C CA . GLY A 1 83 ? -14.180 -1.285 -17.325 1.00 92.50 83 GLY A CA 1
ATOM 639 C C . GLY A 1 83 ? -13.241 -2.245 -16.591 1.00 92.50 83 GLY A C 1
ATOM 640 O O . GLY A 1 83 ? -13.685 -2.952 -15.691 1.00 92.50 83 GLY A O 1
ATOM 641 N N . HIS A 1 84 ? -11.953 -2.281 -16.941 1.00 95.75 84 HIS A N 1
ATOM 642 C CA . HIS A 1 84 ? -10.966 -3.027 -16.166 1.00 95.75 84 HIS A CA 1
ATOM 643 C C . HIS A 1 84 ? -10.756 -2.376 -14.798 1.00 95.75 84 HIS A C 1
ATOM 645 O O . HIS A 1 84 ? -10.660 -1.155 -14.683 1.00 95.75 84 HIS A O 1
ATOM 651 N N . GLU A 1 85 ? -10.711 -3.204 -13.759 1.00 95.69 85 GLU A N 1
ATOM 652 C CA . GLU A 1 85 ? -10.481 -2.775 -12.384 1.00 95.69 85 GLU A CA 1
ATOM 653 C C . GLU A 1 85 ? -8.986 -2.648 -12.091 1.00 95.69 85 GLU A C 1
ATOM 655 O O . GLU A 1 85 ? -8.192 -3.536 -12.413 1.00 95.69 85 GLU A O 1
ATOM 660 N N . HIS A 1 86 ? -8.615 -1.558 -11.422 1.00 96.81 86 HIS A N 1
ATOM 661 C CA . HIS A 1 86 ? -7.239 -1.250 -11.052 1.00 96.81 86 HIS A CA 1
ATOM 662 C C . HIS A 1 86 ? -7.142 -0.792 -9.601 1.00 96.81 86 HIS A C 1
ATOM 664 O O . HIS A 1 86 ? -8.045 -0.143 -9.067 1.00 96.81 86 HIS A O 1
ATOM 670 N N . SER A 1 87 ? -6.010 -1.096 -8.968 1.00 96.81 87 SER A N 1
ATOM 671 C CA . SER A 1 87 ? -5.741 -0.659 -7.601 1.00 96.81 87 SER A CA 1
ATOM 672 C C . SER A 1 87 ? -5.492 0.844 -7.494 1.00 96.81 87 SER A C 1
ATOM 674 O O . SER A 1 87 ? -4.700 1.408 -8.252 1.00 96.81 87 SER A O 1
ATOM 676 N N . TRP A 1 88 ? -6.032 1.456 -6.439 1.00 96.38 88 TRP A N 1
ATOM 677 C CA . TRP A 1 88 ? -5.692 2.805 -5.969 1.00 96.38 88 TRP A CA 1
ATOM 678 C C . TRP A 1 88 ? -4.187 3.111 -5.921 1.00 96.38 88 TRP A C 1
ATOM 680 O O . TRP A 1 88 ? -3.785 4.262 -6.093 1.00 96.38 88 TRP A O 1
ATOM 690 N N . ARG A 1 89 ? -3.338 2.094 -5.724 1.00 97.56 89 ARG A N 1
ATOM 691 C CA . ARG A 1 89 ? -1.874 2.233 -5.661 1.00 97.56 89 ARG A CA 1
ATOM 692 C C . ARG A 1 89 ? -1.288 2.776 -6.967 1.00 97.56 89 ARG A C 1
ATOM 694 O O . ARG A 1 89 ? -0.331 3.547 -6.925 1.00 97.56 89 ARG A O 1
ATOM 701 N N . VAL A 1 90 ? -1.893 2.452 -8.115 1.00 97.81 90 VAL A N 1
ATOM 702 C CA . VAL A 1 90 ? -1.481 2.977 -9.430 1.00 97.81 90 VAL A CA 1
ATOM 703 C C . VAL A 1 90 ? -1.690 4.492 -9.500 1.00 97.81 90 VAL A C 1
ATOM 705 O O . VAL A 1 90 ? -0.822 5.201 -9.998 1.00 97.81 90 VAL A O 1
ATOM 708 N N . LEU A 1 91 ? -2.777 5.013 -8.918 1.00 97.69 91 LEU A N 1
ATOM 709 C CA . LEU A 1 91 ? -3.069 6.454 -8.885 1.00 97.69 91 LEU A CA 1
ATOM 710 C C . LEU A 1 91 ? -2.052 7.261 -8.065 1.00 97.69 91 LEU A C 1
ATOM 712 O O . LEU A 1 91 ? -1.952 8.476 -8.232 1.00 97.69 91 LEU A O 1
ATOM 716 N N . LEU A 1 92 ? -1.298 6.604 -7.178 1.00 97.44 92 LEU A N 1
ATOM 717 C CA . LEU A 1 92 ? -0.266 7.254 -6.374 1.00 97.44 92 LEU A CA 1
ATOM 718 C C . LEU A 1 92 ? 1.104 7.304 -7.047 1.00 97.44 92 LEU A C 1
ATOM 720 O O . LEU A 1 92 ? 1.957 8.066 -6.591 1.00 97.44 92 LEU A O 1
ATOM 724 N N . LEU A 1 93 ? 1.329 6.535 -8.117 1.00 97.44 93 LEU A N 1
ATOM 725 C CA . LEU A 1 93 ? 2.624 6.457 -8.796 1.00 97.44 93 LEU A CA 1
ATOM 726 C C . LEU A 1 93 ? 3.216 7.830 -9.175 1.00 97.44 93 LEU A C 1
ATOM 728 O O . LEU A 1 93 ? 4.392 8.030 -8.878 1.00 97.44 93 LEU A O 1
ATOM 732 N N . PRO A 1 94 ? 2.457 8.813 -9.707 1.00 97.44 94 PRO A N 1
ATOM 733 C CA . PRO A 1 94 ? 3.001 10.143 -10.018 1.00 97.44 94 PRO A CA 1
ATOM 734 C C . PRO A 1 94 ? 3.554 10.899 -8.805 1.00 97.44 94 PRO A C 1
ATOM 736 O O . PRO A 1 94 ? 4.365 11.810 -8.941 1.00 97.44 94 PRO A O 1
ATOM 739 N N . TYR A 1 95 ? 3.103 10.544 -7.603 1.00 96.56 95 TYR A N 1
ATOM 740 C CA . TYR A 1 95 ? 3.487 11.202 -6.357 1.00 96.56 95 TYR A CA 1
ATOM 741 C C . TYR A 1 95 ? 4.534 10.407 -5.571 1.00 96.56 95 TYR A C 1
ATOM 743 O O . TYR A 1 95 ? 5.063 10.909 -4.572 1.00 96.56 95 TYR A O 1
ATOM 751 N N . LEU A 1 96 ? 4.839 9.187 -6.019 1.00 95.00 96 LEU A N 1
ATOM 752 C CA . LEU A 1 96 ? 5.873 8.330 -5.461 1.00 95.00 96 LEU A CA 1
ATOM 753 C C . LEU A 1 96 ? 7.206 8.559 -6.191 1.00 95.00 96 LEU A C 1
ATOM 755 O O . LEU A 1 96 ? 7.234 8.749 -7.409 1.00 95.00 96 LEU A O 1
ATOM 759 N N . PRO A 1 97 ? 8.345 8.506 -5.479 1.00 90.12 97 PRO A N 1
ATOM 760 C CA . PRO A 1 97 ? 9.653 8.611 -6.114 1.00 90.12 97 PRO A CA 1
ATOM 761 C C . PRO A 1 97 ? 9.833 7.543 -7.198 1.00 90.12 97 PRO A C 1
ATOM 763 O O . PRO A 1 97 ? 9.618 6.361 -6.931 1.00 90.12 97 PRO A O 1
ATOM 766 N N . LEU A 1 98 ? 10.270 7.961 -8.391 1.00 91.69 98 LEU A N 1
ATOM 767 C CA . LEU A 1 98 ? 10.494 7.097 -9.562 1.00 91.69 98 LEU A CA 1
ATOM 768 C C . LEU A 1 98 ? 9.221 6.430 -10.127 1.00 91.69 98 LEU A C 1
ATOM 770 O O . LEU A 1 98 ? 9.333 5.502 -10.926 1.00 91.69 98 LEU A O 1
ATOM 774 N N . GLY A 1 99 ? 8.024 6.863 -9.716 1.00 95.19 99 GLY A N 1
ATOM 775 C CA . GLY A 1 99 ? 6.760 6.284 -10.183 1.00 95.19 99 GLY A CA 1
ATOM 776 C C . GLY A 1 99 ? 6.153 6.968 -11.413 1.00 95.19 99 GLY A C 1
ATOM 777 O O . GLY A 1 99 ? 5.333 6.358 -12.091 1.00 95.19 99 GLY A O 1
ATOM 778 N N . GLU A 1 100 ? 6.562 8.196 -11.744 1.00 96.00 100 GLU A N 1
ATOM 779 C CA . GLU A 1 100 ? 5.970 8.981 -12.841 1.00 96.00 100 GLU A CA 1
ATOM 780 C C . GLU A 1 100 ? 6.100 8.297 -14.210 1.00 96.00 100 GLU A C 1
ATOM 782 O O . GLU A 1 100 ? 5.112 8.174 -14.933 1.00 96.00 100 GLU A O 1
ATOM 787 N N . ASP A 1 101 ? 7.286 7.780 -14.541 1.00 96.38 101 ASP A N 1
ATOM 788 C CA . ASP A 1 101 ? 7.506 7.060 -15.800 1.00 96.38 101 ASP A CA 1
ATOM 789 C C . ASP A 1 101 ? 6.657 5.784 -15.878 1.00 96.38 101 ASP A C 1
ATOM 791 O O . ASP A 1 101 ? 6.034 5.512 -16.901 1.00 96.38 101 ASP A O 1
ATOM 795 N N . ALA A 1 102 ? 6.572 5.036 -14.772 1.00 97.00 102 ALA A N 1
ATOM 796 C CA . ALA A 1 102 ? 5.741 3.839 -14.691 1.00 97.00 102 ALA A CA 1
ATOM 797 C C . ALA A 1 102 ? 4.251 4.165 -14.865 1.00 97.00 102 ALA A C 1
ATOM 799 O O . ALA A 1 102 ? 3.537 3.394 -15.499 1.00 97.00 102 ALA A O 1
ATOM 800 N N . TYR A 1 103 ? 3.786 5.297 -14.326 1.00 97.56 103 TYR A N 1
ATOM 801 C CA . TYR A 1 103 ? 2.405 5.751 -14.487 1.00 97.56 103 TYR A CA 1
ATOM 802 C C . TYR A 1 103 ? 2.100 6.167 -15.925 1.00 97.56 103 TYR A C 1
ATOM 804 O O . TYR A 1 103 ? 1.069 5.778 -16.464 1.00 97.56 103 TYR A O 1
ATOM 812 N N . ARG A 1 104 ? 3.000 6.930 -16.555 1.00 97.62 104 ARG A N 1
ATOM 813 C CA . ARG A 1 104 ? 2.844 7.387 -17.942 1.00 97.62 104 ARG A CA 1
ATOM 814 C C . ARG A 1 104 ? 2.753 6.219 -18.925 1.00 97.62 104 ARG A C 1
ATOM 816 O O . ARG A 1 104 ? 1.991 6.293 -19.883 1.00 97.62 104 ARG A O 1
ATOM 823 N N . ASP A 1 105 ? 3.512 5.156 -18.675 1.00 97.62 105 ASP A N 1
ATOM 824 C CA . ASP A 1 105 ? 3.528 3.968 -19.529 1.00 97.62 105 ASP A CA 1
ATOM 825 C C . ASP A 1 105 ? 2.385 2.983 -19.209 1.00 97.62 105 ASP A C 1
ATOM 827 O O . ASP A 1 105 ? 2.138 2.059 -19.990 1.00 97.62 105 ASP A O 1
ATOM 831 N N . TYR A 1 106 ? 1.690 3.145 -18.078 1.00 98.06 106 TYR A N 1
ATOM 832 C CA . TYR A 1 106 ? 0.604 2.263 -17.649 1.00 98.06 106 TYR A CA 1
ATOM 833 C C . TYR A 1 106 ? -0.667 2.472 -18.485 1.00 98.06 106 TYR A C 1
ATOM 835 O O . TYR A 1 106 ? -1.096 3.599 -18.729 1.00 98.06 106 TYR A O 1
ATOM 843 N N . ARG A 1 107 ? -1.311 1.371 -18.880 1.00 97.62 107 ARG A N 1
ATOM 844 C CA . ARG A 1 107 ? -2.520 1.350 -19.711 1.00 97.62 107 ARG A CA 1
ATOM 845 C C . ARG A 1 107 ? -3.726 0.901 -18.902 1.00 97.62 107 ARG A C 1
ATOM 847 O O . ARG A 1 107 ? -3.890 -0.285 -18.625 1.00 97.62 107 ARG A O 1
ATOM 854 N N . SER A 1 108 ? -4.579 1.848 -18.518 1.00 96.88 108 SER A N 1
ATOM 855 C CA . SER A 1 108 ? -5.828 1.546 -17.803 1.00 96.88 108 SER A CA 1
ATOM 856 C C . SER A 1 108 ? -6.915 0.956 -18.710 1.00 96.88 108 SER A C 1
ATOM 858 O O . SER A 1 108 ? -7.924 0.447 -18.245 1.00 96.88 108 SER A O 1
ATOM 860 N N . ASP A 1 109 ? -6.739 0.995 -20.024 1.00 96.88 109 ASP A N 1
ATOM 861 C CA . ASP A 1 109 ? -7.602 0.315 -20.986 1.00 96.88 109 ASP A CA 1
ATOM 862 C C . ASP A 1 109 ? -7.286 -1.186 -21.131 1.00 96.88 109 ASP A C 1
ATOM 864 O O . ASP A 1 109 ? -8.050 -1.902 -21.773 1.00 96.88 109 ASP A O 1
ATOM 868 N N . GLU A 1 110 ? -6.224 -1.685 -20.491 1.00 97.56 110 GLU A N 1
ATOM 869 C CA . GLU A 1 110 ? -5.879 -3.110 -20.404 1.00 97.56 110 GLU A CA 1
ATOM 870 C C . GLU A 1 110 ? -6.080 -3.652 -18.972 1.00 97.56 110 GLU A C 1
ATOM 872 O O . GLU A 1 110 ? -6.024 -2.879 -18.017 1.00 97.56 110 GLU A O 1
ATOM 877 N N . PRO A 1 111 ? -6.249 -4.975 -18.765 1.00 97.81 111 PRO A N 1
ATOM 878 C CA . PRO A 1 111 ? -6.266 -5.566 -17.426 1.00 97.81 111 PRO A CA 1
ATOM 879 C C . PRO A 1 111 ? -5.036 -5.181 -16.592 1.00 97.81 111 PRO A C 1
ATOM 881 O O . PRO A 1 111 ? -3.925 -5.038 -17.113 1.00 97.81 111 PRO A O 1
ATOM 884 N N . TRP A 1 112 ? -5.204 -5.052 -15.274 1.00 97.50 112 TRP A N 1
ATOM 885 C CA . TRP A 1 112 ? -4.127 -4.625 -14.375 1.00 97.50 112 TRP A CA 1
ATOM 886 C C . TRP A 1 112 ? -2.888 -5.534 -14.424 1.00 97.50 112 TRP A C 1
ATOM 888 O O . TRP A 1 112 ? -1.771 -5.070 -14.184 1.00 97.50 112 TRP A O 1
ATOM 898 N N . ASP A 1 113 ? -3.081 -6.812 -14.753 1.00 96.81 113 ASP A N 1
ATOM 899 C CA . ASP A 1 113 ? -2.053 -7.838 -14.880 1.00 96.81 113 ASP A CA 1
ATOM 900 C C . ASP A 1 113 ? -1.636 -8.100 -16.332 1.00 96.81 113 ASP A C 1
ATOM 902 O O . ASP A 1 113 ? -0.952 -9.093 -16.587 1.00 96.81 113 ASP A O 1
ATOM 906 N N . SER A 1 114 ? -1.986 -7.236 -17.291 1.00 97.69 114 SER A N 1
ATOM 907 C CA . SER A 1 114 ? -1.555 -7.402 -18.681 1.00 97.69 114 SER A CA 1
ATOM 908 C C . SER A 1 114 ? -0.026 -7.464 -18.796 1.00 97.69 114 SER A C 1
ATOM 910 O O . SER A 1 114 ? 0.727 -6.923 -17.976 1.00 97.69 114 SER A O 1
ATOM 912 N N . ALA A 1 115 ? 0.475 -8.130 -19.840 1.00 97.31 115 ALA A N 1
ATOM 913 C CA . ALA A 1 115 ? 1.916 -8.212 -20.077 1.00 97.31 115 ALA A CA 1
ATOM 914 C C . ALA A 1 115 ? 2.563 -6.823 -20.256 1.00 97.31 115 ALA A C 1
ATOM 916 O O . ALA A 1 115 ? 3.732 -6.646 -19.899 1.00 97.31 115 ALA A O 1
ATOM 917 N N . HIS A 1 116 ? 1.806 -5.851 -20.779 1.00 97.75 116 HIS A N 1
ATOM 918 C CA . HIS A 1 116 ? 2.215 -4.452 -20.885 1.00 97.75 116 HIS A CA 1
ATOM 919 C C . HIS A 1 116 ? 2.277 -3.788 -19.507 1.00 97.75 116 HIS A C 1
ATOM 921 O O . HIS A 1 116 ? 3.335 -3.294 -19.122 1.00 97.75 116 HIS A O 1
ATOM 927 N N . ASN A 1 117 ? 1.200 -3.854 -18.720 1.00 97.69 117 ASN A N 1
ATOM 928 C CA . ASN A 1 117 ? 1.117 -3.209 -17.407 1.00 97.69 117 ASN A CA 1
ATOM 929 C C . ASN A 1 117 ? 2.145 -3.757 -16.410 1.00 97.69 117 ASN A C 1
ATOM 931 O O . ASN A 1 117 ? 2.814 -2.984 -15.720 1.00 97.69 117 ASN A O 1
ATOM 935 N N . ARG A 1 118 ? 2.384 -5.076 -16.402 1.00 96.69 118 ARG A N 1
ATOM 936 C CA . ARG A 1 118 ? 3.479 -5.667 -15.609 1.00 96.69 118 ARG A CA 1
ATOM 937 C C . ARG A 1 118 ? 4.854 -5.144 -16.031 1.00 96.69 118 ARG A C 1
ATOM 939 O O . ARG A 1 118 ? 5.735 -4.962 -15.192 1.00 96.69 118 ARG A O 1
ATOM 946 N N . ARG A 1 119 ? 5.062 -4.888 -17.328 1.00 96.69 119 ARG A N 1
ATOM 947 C CA . ARG A 1 119 ? 6.320 -4.324 -17.843 1.00 96.69 119 ARG A CA 1
ATOM 948 C C . ARG A 1 119 ? 6.475 -2.853 -17.464 1.00 96.69 119 ARG A C 1
ATOM 950 O O . ARG A 1 119 ? 7.561 -2.487 -17.023 1.00 96.69 119 ARG A O 1
ATOM 957 N N . ALA A 1 120 ? 5.415 -2.055 -17.593 1.00 96.88 120 ALA A N 1
ATOM 958 C CA . ALA A 1 120 ? 5.406 -0.642 -17.216 1.00 96.88 120 ALA A CA 1
ATOM 959 C C . ALA A 1 120 ? 5.769 -0.462 -15.733 1.00 96.88 120 ALA A C 1
ATOM 961 O O . ALA A 1 120 ? 6.666 0.309 -15.393 1.00 96.88 120 ALA A O 1
ATOM 962 N N . LEU A 1 121 ? 5.160 -1.262 -14.851 1.00 97.19 121 LEU A N 1
ATOM 963 C CA . LEU A 1 121 ? 5.398 -1.179 -13.408 1.00 97.19 121 LEU A CA 1
ATOM 964 C C . LEU A 1 121 ? 6.792 -1.650 -12.980 1.00 97.19 121 LEU A C 1
ATOM 966 O O . LEU A 1 121 ? 7.315 -1.163 -11.979 1.00 97.19 121 LEU A O 1
ATOM 970 N N . ARG A 1 122 ? 7.436 -2.554 -13.731 1.00 95.06 122 ARG A N 1
ATOM 971 C CA . ARG A 1 122 ? 8.756 -3.111 -13.380 1.00 95.06 122 ARG A CA 1
ATOM 972 C C . ARG A 1 122 ? 9.813 -2.033 -13.129 1.00 95.06 122 ARG A C 1
ATOM 974 O O . ARG A 1 122 ? 10.724 -2.239 -12.326 1.00 95.06 122 ARG A O 1
ATOM 981 N N . SER A 1 123 ? 9.714 -0.894 -13.817 1.00 89.62 123 SER A N 1
ATOM 982 C CA . SER A 1 123 ? 10.675 0.199 -13.674 1.00 89.62 123 SER A CA 1
ATOM 983 C C . SER A 1 123 ? 10.661 0.832 -12.277 1.00 89.62 123 SER A C 1
ATOM 985 O O . SER A 1 123 ? 11.720 1.183 -11.753 1.00 89.62 123 SER A O 1
ATOM 987 N N . PHE A 1 124 ? 9.476 0.897 -11.671 1.00 95.19 124 PHE A N 1
ATOM 988 C CA . PHE A 1 124 ? 9.222 1.386 -10.321 1.00 95.19 124 PHE A CA 1
ATOM 989 C C . PHE A 1 124 ? 9.391 0.275 -9.272 1.00 95.19 124 PHE A C 1
ATOM 991 O O . PHE A 1 124 ? 10.081 0.458 -8.268 1.00 95.19 124 PHE A O 1
ATOM 998 N N . LEU A 1 125 ? 8.803 -0.900 -9.517 1.00 95.12 125 LEU A N 1
ATOM 999 C CA . LEU A 1 125 ? 8.710 -1.980 -8.531 1.00 95.12 125 LEU A CA 1
ATOM 1000 C C . LEU A 1 125 ? 10.076 -2.514 -8.082 1.00 95.12 125 LEU A C 1
ATOM 1002 O O . LEU A 1 125 ? 10.266 -2.770 -6.894 1.00 95.12 125 LEU A O 1
ATOM 1006 N N . ARG A 1 126 ? 11.066 -2.565 -8.984 1.00 92.56 126 ARG A N 1
ATOM 1007 C CA . ARG A 1 126 ? 12.438 -3.022 -8.682 1.00 92.56 126 ARG A CA 1
ATOM 1008 C C . ARG A 1 126 ? 13.139 -2.258 -7.549 1.00 92.56 126 ARG A C 1
ATOM 1010 O O . ARG A 1 126 ? 14.154 -2.722 -7.046 1.00 92.56 126 ARG A O 1
ATOM 1017 N N . HIS A 1 127 ? 12.647 -1.071 -7.185 1.00 90.06 127 HIS A N 1
ATOM 1018 C CA . HIS A 1 127 ? 13.223 -0.254 -6.110 1.00 90.06 127 HIS A CA 1
ATOM 1019 C C . HIS A 1 127 ? 12.669 -0.599 -4.723 1.00 90.06 127 HIS A C 1
ATOM 1021 O O . HIS A 1 127 ? 13.176 -0.096 -3.725 1.00 90.06 127 HIS A O 1
ATOM 1027 N N . GLY A 1 128 ? 11.621 -1.426 -4.637 1.00 89.81 128 GLY A N 1
ATOM 1028 C CA . GLY A 1 128 ? 11.079 -1.913 -3.366 1.00 89.81 128 GLY A CA 1
ATOM 1029 C C . GLY A 1 128 ? 10.377 -0.863 -2.497 1.00 89.81 128 GLY A C 1
ATOM 1030 O O . GLY A 1 128 ? 10.207 -1.067 -1.302 1.00 89.81 128 GLY A O 1
ATOM 1031 N N . PHE A 1 129 ? 9.932 0.264 -3.064 1.00 89.44 129 PHE A N 1
ATOM 1032 C CA . PHE A 1 129 ? 9.273 1.353 -2.316 1.00 89.44 129 PHE A CA 1
ATOM 1033 C C . PHE A 1 129 ? 7.787 1.117 -1.996 1.00 89.44 129 PHE A C 1
ATOM 1035 O O . PHE A 1 129 ? 7.051 2.075 -1.770 1.00 89.44 129 PHE A O 1
ATOM 1042 N N . HIS A 1 130 ? 7.319 -0.128 -2.018 1.00 93.56 130 HIS A N 1
ATOM 1043 C CA . HIS A 1 130 ? 5.889 -0.443 -1.964 1.00 93.56 130 HIS A CA 1
ATOM 1044 C C . HIS A 1 130 ? 5.540 -1.651 -1.080 1.00 93.56 130 HIS A C 1
ATOM 1046 O O . HIS A 1 130 ? 4.382 -2.072 -1.050 1.00 93.56 130 HIS A O 1
ATOM 1052 N N . TYR A 1 131 ? 6.508 -2.198 -0.346 1.00 94.38 131 TYR A N 1
ATOM 1053 C CA . TYR A 1 131 ? 6.303 -3.300 0.592 1.00 94.38 131 TYR A CA 1
ATOM 1054 C C . TYR A 1 131 ? 7.184 -3.128 1.832 1.00 94.38 131 TYR A C 1
ATOM 1056 O O . TYR A 1 131 ? 8.172 -2.399 1.813 1.00 94.38 131 TYR A O 1
ATOM 1064 N N . CYS A 1 132 ? 6.816 -3.783 2.927 1.00 92.62 132 CYS A N 1
ATOM 1065 C CA . CYS A 1 132 ? 7.591 -3.768 4.162 1.00 92.62 132 CYS A CA 1
ATOM 1066 C C . CYS A 1 132 ? 8.868 -4.612 3.982 1.00 92.62 132 CYS A C 1
ATOM 1068 O O . CYS A 1 132 ? 8.750 -5.776 3.610 1.00 92.62 132 CYS A O 1
ATOM 1070 N N . PRO A 1 133 ? 10.088 -4.124 4.287 1.00 89.75 133 PRO A N 1
ATOM 1071 C CA . PRO A 1 133 ? 11.313 -4.915 4.113 1.00 89.75 133 PRO A CA 1
ATOM 1072 C C . PRO A 1 133 ? 11.330 -6.239 4.893 1.00 89.75 133 PRO A C 1
ATOM 1074 O O . PRO A 1 133 ? 12.089 -7.140 4.545 1.00 89.75 133 PRO A O 1
ATOM 1077 N N . GLN A 1 134 ? 10.508 -6.354 5.940 1.00 89.00 134 GLN A N 1
ATOM 1078 C CA . GLN A 1 134 ? 10.334 -7.564 6.747 1.00 89.00 134 GLN A CA 1
ATOM 1079 C C . GLN A 1 134 ? 9.311 -8.554 6.161 1.00 89.00 134 GLN A C 1
ATOM 1081 O O . GLN A 1 134 ? 9.243 -9.698 6.605 1.00 89.00 134 GLN A O 1
ATOM 1086 N N . ASP A 1 135 ? 8.537 -8.160 5.150 1.00 92.00 135 ASP A N 1
ATOM 1087 C CA . ASP A 1 135 ? 7.637 -9.055 4.427 1.00 92.00 135 ASP A CA 1
ATOM 1088 C C . ASP A 1 135 ? 8.457 -10.070 3.628 1.00 92.00 135 ASP A C 1
ATOM 1090 O O . ASP A 1 135 ? 9.115 -9.728 2.643 1.00 92.00 135 ASP A O 1
ATOM 1094 N N . ARG A 1 136 ? 8.446 -11.337 4.051 1.00 90.06 136 ARG A N 1
ATOM 1095 C CA . ARG A 1 136 ? 9.238 -12.384 3.394 1.00 90.06 136 ARG A CA 1
ATOM 1096 C C . ARG A 1 136 ? 8.713 -12.738 2.011 1.00 90.06 136 ARG A C 1
ATOM 1098 O O . ARG A 1 136 ? 9.527 -13.070 1.152 1.00 90.06 136 ARG A O 1
ATOM 1105 N N . VAL A 1 137 ? 7.402 -12.659 1.791 1.00 91.25 137 VAL A N 1
ATOM 1106 C CA . VAL A 1 137 ? 6.797 -12.944 0.483 1.00 91.25 137 VAL A CA 1
ATOM 1107 C C . VAL A 1 137 ? 7.221 -11.867 -0.511 1.00 91.25 137 VAL A C 1
ATOM 1109 O O . VAL A 1 137 ? 7.713 -12.194 -1.587 1.00 91.25 137 VAL A O 1
ATOM 1112 N N . ALA A 1 138 ? 7.123 -10.594 -0.124 1.00 91.62 138 ALA A N 1
ATOM 1113 C CA . ALA A 1 138 ? 7.493 -9.486 -1.000 1.00 91.62 138 ALA A CA 1
ATOM 1114 C C . ALA A 1 138 ? 9.013 -9.321 -1.162 1.00 91.62 138 ALA A C 1
ATOM 1116 O O . ALA A 1 138 ? 9.496 -9.084 -2.266 1.00 91.62 138 ALA A O 1
ATOM 1117 N N . SER A 1 139 ? 9.795 -9.485 -0.089 1.00 89.00 139 SER A N 1
ATOM 1118 C CA . SER A 1 139 ? 11.256 -9.310 -0.142 1.00 89.00 139 SER A CA 1
ATOM 1119 C C . SER A 1 139 ? 12.004 -10.453 -0.831 1.00 89.00 139 SER A C 1
ATOM 1121 O O . SER A 1 139 ? 13.127 -10.235 -1.286 1.00 89.00 139 SER A O 1
ATOM 1123 N N . SER A 1 140 ? 11.410 -11.649 -0.910 1.00 88.50 140 SER A N 1
ATOM 1124 C CA . SER A 1 140 ? 12.001 -12.799 -1.615 1.00 88.50 140 SER A CA 1
ATOM 1125 C C . SER A 1 140 ? 11.568 -12.886 -3.080 1.00 88.50 140 SER A C 1
ATOM 1127 O O . SER A 1 140 ? 12.115 -13.695 -3.830 1.00 88.50 140 SER A O 1
ATOM 1129 N N . ASP A 1 141 ? 10.591 -12.082 -3.503 1.00 91.38 141 ASP A N 1
ATOM 1130 C CA . ASP A 1 141 ? 10.146 -12.052 -4.888 1.00 91.38 141 ASP A CA 1
ATOM 1131 C C . ASP A 1 141 ? 11.141 -11.288 -5.769 1.00 91.38 141 ASP A C 1
ATOM 1133 O O . ASP A 1 141 ? 11.306 -10.075 -5.661 1.00 91.38 141 ASP A O 1
ATOM 1137 N N . SER A 1 142 ? 11.761 -12.008 -6.705 1.00 88.19 142 SER A N 1
ATOM 1138 C CA . SER A 1 142 ? 12.692 -11.444 -7.691 1.00 88.19 142 SER A CA 1
ATOM 1139 C C . SER A 1 142 ? 12.084 -10.347 -8.573 1.00 88.19 142 SER A C 1
ATOM 1141 O O . SER A 1 142 ? 12.818 -9.518 -9.113 1.00 88.19 142 SER A O 1
ATOM 1143 N N . CYS A 1 143 ? 10.758 -10.344 -8.747 1.00 87.50 143 CYS A N 1
ATOM 1144 C CA . CYS A 1 143 ? 10.060 -9.359 -9.568 1.00 87.50 143 CYS A CA 1
ATOM 1145 C C . CYS A 1 143 ? 9.521 -8.171 -8.757 1.00 87.50 143 CYS A C 1
ATOM 1147 O O . CYS A 1 143 ? 9.095 -7.188 -9.368 1.00 87.50 143 CYS A O 1
ATOM 1149 N N . HIS A 1 144 ? 9.593 -8.228 -7.421 1.00 92.38 144 HIS A N 1
ATOM 1150 C CA . HIS A 1 144 ? 9.057 -7.225 -6.502 1.00 92.38 144 HIS A CA 1
ATOM 1151 C C . HIS A 1 144 ? 7.607 -6.827 -6.839 1.00 92.38 144 HIS A C 1
ATOM 1153 O O . HIS A 1 144 ? 7.282 -5.647 -6.885 1.00 92.38 144 HIS A O 1
ATOM 1159 N N . GLU A 1 145 ? 6.735 -7.785 -7.155 1.00 95.25 145 GLU A N 1
ATOM 1160 C CA . GLU A 1 145 ? 5.353 -7.500 -7.557 1.00 95.25 145 GLU A CA 1
ATOM 1161 C C . GLU A 1 145 ? 4.409 -7.323 -6.368 1.00 95.25 145 GLU A C 1
ATOM 1163 O O . GLU A 1 145 ? 3.337 -6.741 -6.536 1.00 95.25 145 GLU A O 1
ATOM 1168 N N . PHE A 1 146 ? 4.768 -7.830 -5.188 1.00 96.56 146 PHE A N 1
ATOM 1169 C CA . PHE A 1 146 ? 3.895 -7.842 -4.016 1.00 96.56 146 PHE A CA 1
ATOM 1170 C C . PHE A 1 146 ? 3.973 -6.558 -3.195 1.00 96.56 146 PHE A C 1
ATOM 1172 O O . PHE A 1 146 ? 5.032 -5.962 -3.031 1.00 96.56 146 PHE A O 1
ATOM 1179 N N . THR A 1 147 ? 2.844 -6.163 -2.612 1.00 96.50 147 THR A N 1
ATOM 1180 C CA . THR A 1 147 ? 2.760 -5.044 -1.670 1.00 96.50 147 THR A CA 1
ATOM 1181 C C . THR A 1 147 ? 2.458 -5.532 -0.257 1.00 96.50 147 THR A C 1
ATOM 1183 O O . THR A 1 147 ? 1.880 -6.597 -0.070 1.00 96.50 147 THR A O 1
ATOM 1186 N N . SER A 1 148 ? 2.806 -4.713 0.735 1.00 96.31 148 SER A N 1
ATOM 1187 C CA . SER A 1 148 ? 2.409 -4.919 2.133 1.00 96.31 148 SER A CA 1
ATOM 1188 C C . SER A 1 148 ? 1.453 -3.834 2.632 1.00 96.31 148 SER A C 1
ATOM 1190 O O . SER A 1 148 ? 1.239 -3.749 3.832 1.00 96.31 148 SER A O 1
ATOM 1192 N N . TYR A 1 149 ? 0.913 -2.967 1.767 1.00 96.50 149 TYR A N 1
ATOM 1193 C CA . TYR A 1 149 ? 0.047 -1.852 2.175 1.00 96.50 149 TYR A CA 1
ATOM 1194 C C . TYR A 1 149 ? -1.323 -1.963 1.519 1.00 96.50 149 TYR A C 1
ATOM 1196 O O . TYR A 1 149 ? -1.456 -1.843 0.298 1.00 96.50 149 TYR A O 1
ATOM 1204 N N . LEU A 1 150 ? -2.344 -2.171 2.347 1.00 96.31 150 LEU A N 1
ATOM 1205 C CA . LEU A 1 150 ? -3.709 -2.436 1.909 1.00 96.31 150 LEU A CA 1
ATOM 1206 C C . LEU A 1 150 ? -4.660 -1.383 2.458 1.00 96.31 150 LEU A C 1
ATOM 1208 O O . LEU A 1 150 ? -4.544 -0.961 3.611 1.00 96.31 150 LEU A O 1
ATOM 1212 N N . MET A 1 151 ? -5.620 -0.970 1.638 1.00 95.19 151 MET A N 1
ATOM 1213 C CA . MET A 1 151 ? -6.701 -0.107 2.096 1.00 95.19 151 MET A CA 1
ATOM 1214 C C . MET A 1 151 ? -7.670 -0.908 2.981 1.00 95.19 151 MET A C 1
ATOM 1216 O O . MET A 1 151 ? -7.916 -2.091 2.746 1.00 95.19 151 MET A O 1
ATOM 1220 N N . VAL A 1 152 ? -8.235 -0.275 4.007 1.00 92.69 152 VAL A N 1
ATOM 1221 C CA . VAL A 1 152 ? -9.355 -0.833 4.771 1.00 92.69 152 VAL A CA 1
ATOM 1222 C C . VAL A 1 152 ? -10.643 -0.314 4.146 1.00 92.69 152 VAL A C 1
ATOM 1224 O O . VAL A 1 152 ? -11.016 0.847 4.301 1.00 92.69 152 VAL A O 1
ATOM 1227 N N . VAL A 1 153 ? -11.314 -1.182 3.401 1.00 89.44 153 VAL A N 1
ATOM 1228 C CA . VAL A 1 153 ? -12.480 -0.837 2.593 1.00 89.44 153 VAL A CA 1
ATOM 1229 C C . VAL A 1 153 ? -13.757 -1.079 3.389 1.00 89.44 153 VAL A C 1
ATOM 1231 O O . VAL A 1 153 ? -14.015 -2.191 3.855 1.00 89.44 153 VAL A O 1
ATOM 1234 N N . ARG A 1 154 ? -14.567 -0.031 3.540 1.00 81.31 154 ARG A N 1
ATOM 1235 C CA . ARG A 1 154 ? -15.851 -0.055 4.253 1.00 81.31 154 ARG A CA 1
ATOM 1236 C C . ARG A 1 154 ? -17.004 0.112 3.264 1.00 81.31 154 ARG A C 1
ATOM 1238 O O . ARG A 1 154 ? -16.927 0.975 2.394 1.00 81.31 154 ARG A O 1
ATOM 1245 N N . GLY A 1 155 ? -18.056 -0.684 3.447 1.00 67.81 155 GLY A N 1
ATOM 1246 C CA . GLY A 1 155 ? -19.217 -0.761 2.554 1.00 67.81 155 GLY A CA 1
ATOM 1247 C C . GLY A 1 155 ? -19.364 -2.150 1.925 1.00 67.81 155 GLY A C 1
ATOM 1248 O O . GLY A 1 155 ? -18.372 -2.848 1.707 1.00 67.81 155 GLY A O 1
ATOM 1249 N N . GLU A 1 156 ? -20.603 -2.566 1.653 1.00 50.53 156 GLU A N 1
ATOM 1250 C CA . GLU A 1 156 ? -20.930 -3.918 1.161 1.00 50.53 156 GLU A CA 1
ATOM 1251 C C . GLU A 1 156 ? -20.381 -4.219 -0.247 1.00 50.53 156 GLU A C 1
ATOM 1253 O O . GLU A 1 156 ? -20.235 -5.383 -0.611 1.00 50.53 156 GLU A O 1
ATOM 1258 N N . SER A 1 157 ? -20.022 -3.193 -1.026 1.00 50.47 157 SER A N 1
ATOM 1259 C CA . SER A 1 157 ? -19.655 -3.320 -2.443 1.00 50.47 157 SER A CA 1
ATOM 1260 C C . SER A 1 157 ? -18.171 -3.096 -2.760 1.00 50.47 157 SER A C 1
ATOM 1262 O O . SER A 1 157 ? -17.799 -3.101 -3.928 1.00 50.47 157 SER A O 1
ATOM 1264 N N . GLY A 1 158 ? -17.300 -2.869 -1.767 1.00 49.12 158 GLY A N 1
ATOM 1265 C CA . GLY A 1 158 ? -15.875 -2.592 -2.024 1.00 49.12 158 GLY A CA 1
ATOM 1266 C C . GLY A 1 158 ? -15.591 -1.218 -2.664 1.00 49.12 158 GLY A C 1
ATOM 1267 O O . GLY A 1 158 ? -14.438 -0.811 -2.806 1.00 49.12 158 GLY A O 1
ATOM 1268 N N . LEU A 1 159 ? -16.638 -0.468 -2.999 1.00 50.59 159 LEU A N 1
ATOM 1269 C CA . LEU A 1 159 ? -16.574 0.955 -3.283 1.00 50.59 159 LEU A CA 1
ATOM 1270 C C . LEU A 1 159 ? -16.609 1.686 -1.941 1.00 50.59 159 LEU A C 1
ATOM 1272 O O . LEU A 1 159 ? -17.401 1.325 -1.072 1.00 50.59 159 LEU A O 1
ATOM 1276 N N . LEU A 1 160 ? -15.763 2.711 -1.766 1.00 53.69 160 LEU A N 1
ATOM 1277 C CA . LEU A 1 160 ? -15.959 3.661 -0.670 1.00 53.69 160 LEU A CA 1
ATOM 1278 C C . LEU A 1 160 ? -17.395 4.155 -0.785 1.00 53.69 160 LEU A C 1
ATOM 1280 O O . LEU A 1 160 ? -17.731 4.795 -1.785 1.00 53.69 160 LEU A O 1
ATOM 1284 N N . ASP A 1 161 ? -18.207 3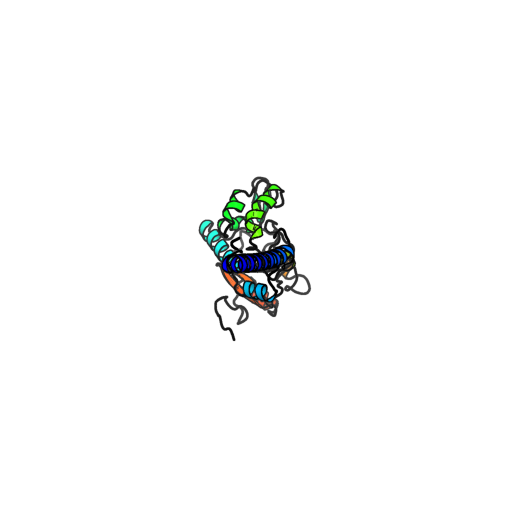.800 0.204 1.00 51.50 161 ASP A N 1
ATOM 1285 C CA . ASP A 1 161 ? -19.597 4.204 0.295 1.00 51.50 161 ASP A CA 1
ATOM 1286 C C . ASP A 1 161 ? -19.655 5.726 0.124 1.00 51.50 161 ASP A C 1
ATOM 1288 O O . ASP A 1 161 ? -19.178 6.480 0.977 1.00 51.50 161 ASP A O 1
ATOM 1292 N N . ARG A 1 162 ? -20.090 6.176 -1.063 1.00 49.53 162 ARG A N 1
ATOM 1293 C CA . ARG A 1 162 ? -19.935 7.573 -1.507 1.00 49.53 162 ARG A CA 1
ATOM 1294 C C . ARG A 1 162 ? -20.710 8.535 -0.611 1.00 49.53 162 ARG A C 1
ATOM 1296 O O . ARG A 1 162 ? -20.392 9.721 -0.590 1.00 49.53 162 ARG A O 1
ATOM 1303 N N . GLU A 1 163 ? -21.688 8.010 0.117 1.00 51.94 163 GLU A N 1
ATOM 1304 C CA . GLU A 1 163 ? -22.564 8.743 1.024 1.00 51.94 163 GLU A CA 1
ATOM 1305 C C . GLU A 1 163 ? -22.081 8.695 2.481 1.00 51.94 163 GLU A C 1
ATOM 1307 O O . GLU A 1 163 ? -22.506 9.510 3.301 1.00 51.94 163 GLU A O 1
ATOM 1312 N N . ARG A 1 164 ? -21.134 7.807 2.824 1.00 67.75 164 ARG A N 1
ATOM 1313 C CA . ARG A 1 164 ? -20.580 7.741 4.178 1.00 67.75 164 ARG A CA 1
ATOM 1314 C C . ARG A 1 164 ? -19.625 8.907 4.408 1.00 67.75 164 ARG A C 1
ATOM 1316 O O . ARG A 1 164 ? -18.518 8.956 3.865 1.00 67.75 164 ARG A O 1
ATOM 1323 N N . GLN A 1 165 ? -20.016 9.815 5.297 1.00 64.81 165 GLN A N 1
ATOM 1324 C CA . GLN A 1 165 ? -19.145 10.876 5.790 1.00 64.81 165 GLN A CA 1
ATOM 1325 C C . GLN A 1 165 ? -18.052 10.269 6.687 1.00 64.81 165 GLN A C 1
ATOM 1327 O O . GLN A 1 165 ? -18.215 10.119 7.895 1.00 64.81 165 GLN A O 1
ATOM 1332 N N . ALA A 1 166 ? -16.949 9.844 6.070 1.00 73.62 166 ALA A N 1
ATOM 1333 C CA . ALA A 1 166 ? -15.809 9.269 6.778 1.00 73.62 166 ALA A CA 1
ATOM 1334 C C . ALA A 1 166 ? -15.073 10.343 7.596 1.00 73.62 166 ALA A C 1
ATOM 1336 O O . ALA A 1 166 ? -14.803 11.437 7.091 1.00 73.62 166 ALA A O 1
ATOM 1337 N N . ALA A 1 167 ? -14.711 10.010 8.837 1.00 80.56 167 ALA A N 1
ATOM 1338 C CA . ALA A 1 167 ? -13.964 10.908 9.711 1.00 80.56 167 ALA A CA 1
ATOM 1339 C C . ALA A 1 167 ? -12.534 11.151 9.175 1.00 80.56 167 ALA A C 1
ATOM 1341 O O . ALA A 1 167 ? -11.917 10.227 8.630 1.00 80.56 167 ALA A O 1
ATOM 1342 N N . PRO A 1 168 ? -11.960 12.358 9.336 1.00 83.00 168 PRO A N 1
ATOM 1343 C CA . PRO A 1 168 ? -10.555 12.627 9.003 1.00 83.00 168 PRO A CA 1
ATOM 1344 C C . PRO A 1 168 ? -9.556 11.701 9.720 1.00 83.00 168 PRO A C 1
ATOM 1346 O O . PRO A 1 168 ? -8.490 11.390 9.183 1.00 83.00 168 PRO A O 1
ATOM 1349 N N . GLU A 1 169 ? -9.902 11.249 10.922 1.00 89.75 169 GLU A N 1
ATOM 1350 C CA . GLU A 1 169 ? -9.099 10.384 11.787 1.00 89.75 169 GLU A CA 1
ATOM 1351 C C . GLU A 1 169 ? -9.243 8.895 11.450 1.00 89.75 169 GLU A C 1
ATOM 1353 O O . GLU A 1 169 ? -8.527 8.070 12.020 1.00 89.75 169 GLU A O 1
ATOM 1358 N N . GLU A 1 170 ? -10.147 8.536 10.537 1.00 91.12 170 GLU A N 1
ATOM 1359 C CA . GLU A 1 170 ? -10.348 7.154 10.113 1.00 91.12 170 GLU A CA 1
ATOM 1360 C C . GLU A 1 170 ? -9.078 6.603 9.452 1.00 91.12 170 GLU A C 1
ATOM 1362 O O . GLU A 1 170 ? -8.425 7.277 8.644 1.00 91.12 170 GLU A O 1
ATOM 1367 N N . VAL A 1 171 ? -8.720 5.363 9.790 1.00 93.31 171 VAL A N 1
ATOM 1368 C CA . VAL A 1 171 ? -7.583 4.680 9.168 1.00 93.31 171 VAL A CA 1
ATOM 1369 C C . VAL A 1 171 ? -7.974 4.225 7.767 1.00 93.31 171 VAL A C 1
ATOM 1371 O O . VAL A 1 171 ? -8.931 3.476 7.593 1.00 93.31 171 VAL A O 1
ATOM 1374 N N . LEU A 1 172 ? -7.205 4.676 6.776 1.00 93.12 172 LEU A N 1
ATOM 1375 C CA . LEU A 1 172 ? -7.414 4.374 5.366 1.00 93.12 172 LEU A CA 1
ATOM 1376 C C . LEU A 1 172 ? -6.563 3.187 4.917 1.00 93.12 172 LEU A C 1
ATOM 1378 O O . LEU A 1 172 ? -7.077 2.292 4.261 1.00 93.12 172 LEU A O 1
ATOM 1382 N N . VAL A 1 173 ? -5.272 3.172 5.259 1.00 95.81 173 VAL A N 1
ATOM 1383 C CA . VAL A 1 173 ? -4.321 2.141 4.813 1.00 95.81 173 VAL A CA 1
ATOM 1384 C C . VAL A 1 173 ? -3.646 1.512 6.020 1.00 95.81 173 VAL A C 1
ATOM 1386 O O . VAL A 1 173 ? -3.287 2.216 6.962 1.00 95.81 173 VAL A O 1
ATOM 1389 N N . VAL A 1 174 ? -3.450 0.199 5.980 1.00 96.12 174 VAL A N 1
ATOM 1390 C CA . VAL A 1 174 ? -2.723 -0.568 6.994 1.00 96.12 174 VAL A CA 1
ATOM 1391 C C . VAL A 1 174 ? -1.645 -1.423 6.347 1.00 96.12 174 VAL A C 1
ATOM 1393 O O . VAL A 1 174 ? -1.739 -1.816 5.183 1.00 96.12 174 VAL A O 1
ATOM 1396 N N . GLU A 1 175 ? -0.616 -1.722 7.123 1.00 95.50 175 GLU A N 1
ATOM 1397 C CA . GLU A 1 175 ? 0.360 -2.741 6.786 1.00 95.50 175 GLU A CA 1
ATOM 1398 C C . GLU A 1 175 ? -0.231 -4.149 6.962 1.00 95.50 175 GLU A C 1
ATOM 1400 O O . GLU A 1 175 ? -0.851 -4.471 7.979 1.00 95.50 175 GLU A O 1
ATOM 1405 N N . SER A 1 176 ? -0.020 -4.982 5.950 1.00 95.31 176 SER A N 1
ATOM 1406 C CA . SER A 1 176 ? -0.390 -6.389 5.876 1.00 95.31 176 SER A CA 1
ATOM 1407 C C . SER A 1 176 ? 0.707 -7.145 5.130 1.00 95.31 176 SER A C 1
ATOM 1409 O O . SER A 1 176 ? 0.662 -7.320 3.909 1.00 95.31 176 SER A O 1
ATOM 1411 N N . ALA A 1 177 ? 1.741 -7.544 5.861 1.00 93.44 177 ALA A N 1
ATOM 1412 C CA . ALA A 1 177 ? 2.808 -8.369 5.325 1.00 93.44 177 ALA A CA 1
ATOM 1413 C C . ALA A 1 177 ? 2.275 -9.747 4.898 1.00 93.44 177 ALA A C 1
ATOM 1415 O O . ALA A 1 177 ? 1.300 -10.263 5.450 1.00 93.44 177 ALA A O 1
ATOM 1416 N N . GLU A 1 178 ? 2.941 -10.356 3.922 1.00 94.19 178 GLU A N 1
ATOM 1417 C CA . GLU A 1 178 ? 2.680 -11.716 3.438 1.00 94.19 178 GLU A CA 1
ATOM 1418 C C . GLU A 1 178 ? 1.266 -11.923 2.873 1.00 94.19 178 GLU A C 1
ATOM 1420 O O . GLU A 1 178 ? 0.824 -13.054 2.689 1.00 94.19 178 GLU A O 1
ATOM 1425 N N . CYS A 1 179 ? 0.550 -10.841 2.545 1.00 93.12 179 CYS A N 1
ATOM 1426 C CA . CYS A 1 179 ? -0.812 -10.910 2.013 1.00 93.12 179 CYS A CA 1
ATOM 1427 C C . CYS A 1 179 ? -0.894 -11.519 0.600 1.00 93.12 179 CYS A C 1
ATOM 1429 O O . CYS A 1 179 ? -1.976 -11.918 0.168 1.00 93.12 179 CYS A O 1
ATOM 1431 N N . GLY A 1 180 ? 0.230 -11.590 -0.125 1.00 94.56 180 GLY A N 1
ATOM 1432 C CA . GLY A 1 180 ? 0.295 -12.157 -1.475 1.00 94.56 180 GLY A CA 1
ATOM 1433 C C . GLY A 1 180 ? -0.482 -11.351 -2.520 1.00 94.56 180 GLY A C 1
ATOM 1434 O O . GLY A 1 180 ? -0.914 -11.911 -3.527 1.00 94.56 180 GLY A O 1
ATOM 1435 N N . ILE A 1 181 ? -0.691 -10.054 -2.273 1.00 96.44 181 ILE A N 1
ATOM 1436 C CA . ILE A 1 181 ? -1.394 -9.137 -3.177 1.00 96.44 181 ILE A CA 1
ATOM 1437 C C . ILE A 1 181 ? -0.372 -8.389 -4.026 1.00 96.44 181 ILE A C 1
ATOM 1439 O O . ILE A 1 181 ? 0.598 -7.836 -3.498 1.00 96.44 181 ILE A O 1
ATOM 1443 N N . ARG A 1 182 ? -0.589 -8.353 -5.344 1.00 97.44 182 ARG A N 1
ATOM 1444 C CA . ARG A 1 182 ? 0.284 -7.602 -6.257 1.00 97.44 182 ARG A CA 1
ATOM 1445 C C . ARG A 1 182 ? -0.012 -6.104 -6.222 1.00 97.44 182 ARG A C 1
ATOM 1447 O O . ARG A 1 182 ? -1.148 -5.687 -6.020 1.00 97.44 182 ARG A O 1
ATOM 1454 N N . PHE A 1 183 ? 0.987 -5.274 -6.512 1.00 97.38 183 PHE A N 1
ATOM 1455 C CA . PHE A 1 183 ? 0.888 -3.815 -6.432 1.00 97.38 183 PHE A CA 1
ATOM 1456 C C . PHE A 1 183 ? -0.285 -3.225 -7.234 1.00 97.38 183 PHE A C 1
ATOM 1458 O O . PHE A 1 183 ? -0.983 -2.350 -6.731 1.00 97.38 183 PHE A O 1
ATOM 1465 N N . ALA A 1 184 ? -0.540 -3.707 -8.452 1.00 97.38 184 ALA A N 1
ATOM 1466 C CA . ALA A 1 184 ? -1.640 -3.218 -9.294 1.00 97.38 184 ALA A CA 1
ATOM 1467 C C . ALA A 1 184 ? -2.971 -3.964 -9.085 1.00 97.38 184 ALA A C 1
ATOM 1469 O O . ALA A 1 184 ? -3.991 -3.548 -9.633 1.00 97.38 184 ALA A O 1
ATOM 1470 N N . GLU A 1 185 ? -2.974 -5.039 -8.293 1.00 97.62 185 GLU A N 1
ATOM 1471 C CA . GLU A 1 185 ? -4.149 -5.878 -8.075 1.00 97.62 185 GLU A CA 1
ATOM 1472 C C . GLU A 1 185 ? -5.211 -5.122 -7.253 1.00 97.62 185 GLU A C 1
ATOM 1474 O O . GLU A 1 185 ? -4.891 -4.656 -6.149 1.00 97.62 185 GLU A O 1
ATOM 1479 N N . PRO A 1 186 ? -6.461 -5.001 -7.745 1.00 95.50 186 PRO A N 1
ATOM 1480 C CA . PRO A 1 186 ? -7.559 -4.272 -7.100 1.00 95.50 186 PRO A CA 1
ATOM 1481 C C . PRO A 1 186 ? -8.168 -5.064 -5.927 1.00 95.50 186 PRO A C 1
ATOM 1483 O O . PRO A 1 186 ? -9.372 -5.289 -5.847 1.00 95.50 186 PRO A O 1
ATOM 1486 N N . ARG A 1 187 ? -7.318 -5.533 -5.010 1.00 94.12 187 ARG A N 1
ATOM 1487 C CA . ARG A 1 187 ? -7.704 -6.306 -3.827 1.00 94.12 187 ARG A CA 1
ATOM 1488 C C . ARG A 1 187 ? -7.117 -5.664 -2.580 1.00 94.12 187 ARG A C 1
ATOM 1490 O O . ARG A 1 187 ? -5.934 -5.341 -2.547 1.00 94.12 187 ARG A O 1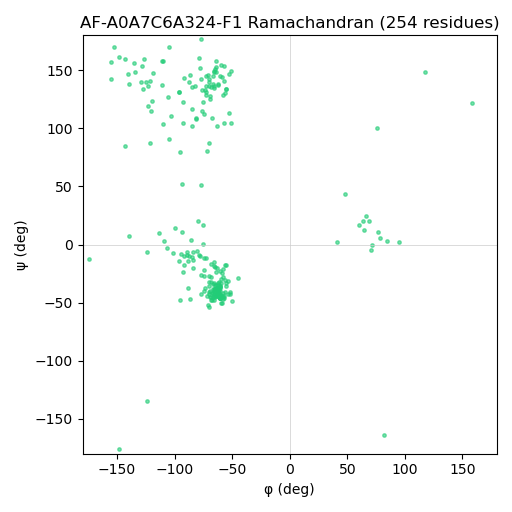
ATOM 1497 N N . ASP A 1 188 ? -7.952 -5.520 -1.560 1.00 94.00 188 ASP A N 1
ATOM 1498 C CA . ASP A 1 188 ? -7.645 -4.870 -0.286 1.00 94.00 188 ASP A CA 1
ATOM 1499 C C . ASP A 1 188 ? -8.453 -5.533 0.858 1.00 94.00 188 ASP A C 1
ATOM 1501 O O . ASP A 1 188 ? -9.151 -6.534 0.647 1.00 94.00 188 ASP A O 1
ATOM 1505 N N . ILE 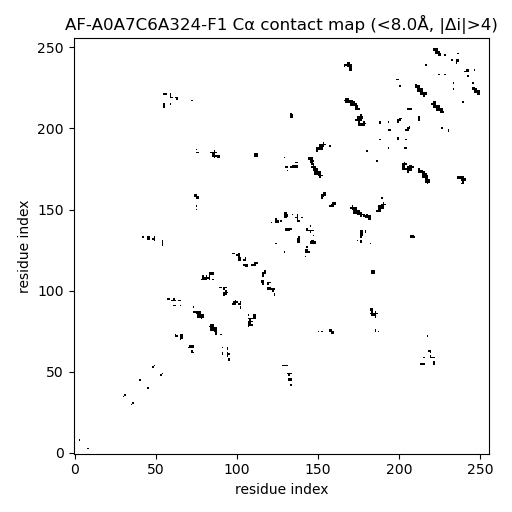A 1 189 ? -8.352 -5.013 2.087 1.00 92.12 189 ILE A N 1
ATOM 1506 C CA . ILE A 1 189 ? -9.017 -5.592 3.264 1.00 92.12 189 ILE A CA 1
ATOM 1507 C C . ILE A 1 189 ? -10.450 -5.068 3.348 1.00 92.12 189 ILE A C 1
ATOM 1509 O O . ILE A 1 189 ? -10.672 -3.885 3.583 1.00 92.12 189 ILE A O 1
ATOM 1513 N N . LEU A 1 190 ? -11.439 -5.956 3.242 1.00 90.19 190 LEU A N 1
ATOM 1514 C CA . LEU A 1 190 ? -12.828 -5.600 3.538 1.00 90.19 190 LEU A CA 1
ATOM 1515 C C . LEU A 1 190 ? -13.046 -5.521 5.053 1.00 90.19 190 LEU A C 1
ATOM 1517 O O . LEU A 1 190 ? -12.693 -6.458 5.775 1.00 90.19 190 LEU A O 1
ATOM 1521 N N . TRP A 1 191 ? -13.696 -4.453 5.516 1.00 89.25 191 TRP A N 1
ATOM 1522 C CA . TRP A 1 191 ? -13.989 -4.202 6.931 1.00 89.25 191 TRP A CA 1
ATOM 1523 C C . TRP A 1 191 ? -14.641 -5.404 7.617 1.00 89.25 191 TRP A C 1
ATOM 1525 O O . TRP A 1 191 ? -14.157 -5.871 8.642 1.00 89.25 191 TRP A O 1
ATOM 1535 N N . GLU A 1 192 ? -15.670 -5.986 7.003 1.00 87.56 192 GLU A N 1
ATOM 1536 C CA . GLU A 1 192 ? -16.360 -7.151 7.567 1.00 87.56 192 GLU A CA 1
ATOM 1537 C C . GLU A 1 192 ? -15.470 -8.396 7.636 1.00 87.56 192 GLU A C 1
ATOM 1539 O O . GLU A 1 192 ? -15.587 -9.207 8.552 1.00 87.56 192 GLU A O 1
ATOM 1544 N N . ARG A 1 193 ? -14.544 -8.564 6.683 1.00 87.56 193 ARG A N 1
ATOM 1545 C CA . ARG A 1 193 ? -13.613 -9.704 6.680 1.00 87.56 193 ARG A CA 1
ATOM 1546 C C . ARG A 1 193 ? -12.522 -9.558 7.732 1.00 87.56 193 ARG A C 1
ATOM 1548 O O . ARG A 1 193 ? -12.029 -10.576 8.219 1.00 87.56 193 ARG A O 1
ATOM 1555 N N . LEU A 1 194 ? -12.172 -8.328 8.108 1.00 90.62 194 LEU A N 1
ATOM 1556 C CA . LEU A 1 194 ? -11.179 -8.076 9.145 1.00 90.62 194 LEU A CA 1
ATOM 1557 C C . LEU A 1 194 ? -11.582 -8.734 10.475 1.00 90.62 194 LEU A C 1
ATOM 1559 O O . LEU A 1 194 ? -10.758 -9.384 11.124 1.00 90.62 194 LEU A O 1
ATOM 1563 N N . TRP A 1 195 ? -12.868 -8.650 10.818 1.00 90.25 195 TRP A N 1
ATOM 1564 C CA . TRP A 1 195 ? -13.417 -9.107 12.099 1.00 90.25 195 TRP A CA 1
ATOM 1565 C C . TRP A 1 195 ? -13.881 -10.570 12.126 1.00 90.25 195 TRP A C 1
ATOM 1567 O O . TRP A 1 195 ? -14.190 -11.081 13.197 1.00 90.25 195 TRP A O 1
ATOM 1577 N N . ARG A 1 196 ? -13.932 -11.265 10.983 1.00 88.38 196 ARG A N 1
ATOM 1578 C CA . ARG A 1 196 ? -14.347 -12.682 10.924 1.00 88.38 196 ARG A CA 1
ATOM 1579 C C . ARG A 1 196 ? -13.240 -13.631 11.387 1.00 88.38 196 ARG A C 1
ATOM 1581 O O . ARG A 1 196 ? -12.088 -13.450 11.004 1.00 88.38 196 ARG A O 1
ATOM 1588 N N . GLY A 1 197 ? -13.592 -14.704 12.092 1.00 86.06 197 GLY A N 1
ATOM 1589 C CA . GLY A 1 197 ? -12.641 -15.712 12.583 1.00 86.06 197 GLY A CA 1
ATOM 1590 C C . GLY A 1 197 ? -11.945 -15.297 13.882 1.00 86.06 197 GLY A C 1
ATOM 1591 O O . GLY A 1 197 ? -12.393 -14.378 14.560 1.00 86.06 197 GLY A O 1
ATOM 1592 N N . ASP A 1 198 ? -10.845 -15.972 14.215 1.00 79.50 198 ASP A N 1
ATOM 1593 C CA . ASP A 1 198 ? -10.296 -15.940 15.580 1.00 79.50 198 ASP A CA 1
ATOM 1594 C C . ASP A 1 198 ? -9.527 -14.658 15.927 1.00 79.50 198 ASP A C 1
ATOM 1596 O O . ASP A 1 198 ? -9.409 -14.297 17.096 1.00 79.50 198 ASP A O 1
ATOM 1600 N N . SER A 1 199 ? -8.968 -13.964 14.929 1.00 86.81 199 SER A N 1
ATOM 1601 C CA . SER A 1 199 ? -8.126 -12.790 15.173 1.00 86.81 199 SER A CA 1
ATOM 1602 C C . SER A 1 199 ? -8.084 -11.813 13.990 1.00 86.81 199 SER A C 1
ATOM 1604 O O . SER A 1 199 ? -8.032 -12.252 12.832 1.00 86.81 199 SER A O 1
ATOM 1606 N N . PRO A 1 200 ? -8.054 -10.487 14.241 1.00 86.81 200 PRO A N 1
ATOM 1607 C CA . PRO A 1 200 ? -7.715 -9.489 13.226 1.00 86.81 200 PRO A CA 1
ATOM 1608 C C . PRO A 1 200 ? -6.211 -9.483 12.884 1.00 86.81 200 PRO A C 1
ATOM 1610 O O . PRO A 1 200 ? -5.822 -8.888 11.880 1.00 86.81 200 PRO A O 1
ATOM 1613 N N . TRP A 1 201 ? -5.382 -10.173 13.679 1.00 88.44 201 TRP A N 1
ATOM 1614 C CA . TRP A 1 201 ? -3.921 -10.228 13.569 1.00 88.44 201 TRP A CA 1
ATOM 1615 C C . TRP A 1 201 ? -3.415 -11.420 12.742 1.00 88.44 201 TRP A C 1
ATOM 1617 O O . TRP A 1 201 ? -2.609 -12.223 13.220 1.00 88.44 201 TRP A O 1
ATOM 1627 N N . ALA A 1 202 ? -3.938 -11.585 11.528 1.00 88.44 202 ALA A N 1
ATOM 1628 C CA . ALA A 1 202 ? -3.646 -12.726 10.658 1.00 88.44 202 ALA A CA 1
ATOM 1629 C C . ALA A 1 202 ? -3.165 -12.281 9.271 1.00 88.44 202 ALA A C 1
ATOM 1631 O O . ALA A 1 202 ? -3.430 -11.158 8.843 1.00 88.44 202 ALA A O 1
ATOM 1632 N N . VAL A 1 203 ? -2.478 -13.175 8.554 1.00 85.44 203 VAL A N 1
ATOM 1633 C CA . VAL A 1 203 ? -2.043 -12.932 7.168 1.00 85.44 203 VAL A CA 1
ATOM 1634 C C . VAL A 1 203 ? -3.249 -12.555 6.300 1.00 85.44 203 VAL A C 1
ATOM 1636 O O . VAL A 1 203 ? -4.312 -13.171 6.399 1.00 85.44 203 VAL A O 1
ATOM 1639 N N . GLY A 1 204 ? -3.103 -11.505 5.486 1.00 82.81 204 GLY A N 1
ATOM 1640 C CA . GLY A 1 204 ? -4.208 -10.922 4.713 1.00 82.81 204 GLY A CA 1
ATOM 1641 C C . GLY A 1 204 ? -5.156 -10.020 5.523 1.00 82.81 204 GLY A C 1
ATOM 1642 O O . GLY A 1 204 ? -6.172 -9.574 4.992 1.00 82.81 204 GLY A O 1
ATOM 1643 N N . LYS A 1 205 ? -4.837 -9.747 6.796 1.00 90.19 205 LYS A N 1
ATOM 1644 C CA . LYS A 1 205 ? -5.490 -8.764 7.679 1.00 90.19 205 LYS A CA 1
ATOM 1645 C C . LYS A 1 205 ? -4.444 -7.780 8.220 1.00 90.19 205 LYS A C 1
ATOM 1647 O O . LYS A 1 205 ? -3.619 -7.323 7.441 1.00 90.19 205 LYS A O 1
ATOM 1652 N N . LEU A 1 206 ? -4.430 -7.446 9.513 1.00 90.75 206 LEU A N 1
ATOM 1653 C CA . LEU A 1 206 ? -3.316 -6.703 10.106 1.00 90.75 206 LEU A CA 1
ATOM 1654 C C . LEU A 1 206 ? -2.219 -7.695 10.495 1.00 90.75 206 LEU A C 1
ATOM 1656 O O . LEU A 1 206 ? -2.328 -8.388 11.503 1.00 90.75 206 LEU A O 1
ATOM 1660 N N . TYR A 1 207 ? -1.167 -7.795 9.692 1.00 90.88 207 TYR A N 1
ATOM 1661 C CA . TYR A 1 207 ? -0.058 -8.698 9.984 1.00 90.88 207 TYR A CA 1
ATOM 1662 C C . TYR A 1 207 ? 1.269 -8.046 9.649 1.00 90.88 207 TYR A C 1
ATOM 1664 O O . TYR A 1 207 ? 1.418 -7.416 8.607 1.00 90.88 207 TYR A O 1
ATOM 1672 N N . SER A 1 208 ? 2.242 -8.243 10.530 1.00 88.06 208 SER A N 1
ATOM 1673 C CA . SER A 1 208 ? 3.638 -7.969 10.249 1.00 88.06 208 SER A CA 1
ATOM 1674 C C . SER A 1 208 ? 4.534 -8.942 11.009 1.00 88.06 208 SER A C 1
ATOM 1676 O O . SER A 1 208 ? 4.109 -9.597 11.966 1.00 88.06 208 SER A O 1
ATOM 1678 N N . ARG A 1 209 ? 5.784 -9.046 10.557 1.00 87.69 209 ARG A N 1
ATOM 1679 C CA . ARG A 1 209 ? 6.844 -9.838 11.197 1.00 87.69 209 ARG A CA 1
ATOM 1680 C C . ARG A 1 209 ? 7.448 -9.136 12.418 1.00 87.69 209 ARG A C 1
ATOM 1682 O O . ARG A 1 209 ? 8.173 -9.782 13.163 1.00 87.69 209 ARG A O 1
ATOM 1689 N N . HIS A 1 210 ? 7.127 -7.862 12.639 1.00 86.38 210 HIS A N 1
ATOM 1690 C CA . HIS A 1 210 ? 7.448 -7.119 13.860 1.00 86.38 210 HIS A CA 1
ATOM 1691 C C . HIS A 1 210 ? 6.215 -6.928 14.760 1.00 86.38 210 HIS A C 1
ATOM 1693 O O . HIS A 1 210 ? 5.079 -7.170 14.354 1.00 86.38 210 HIS A O 1
ATOM 1699 N N . ASP A 1 211 ? 6.424 -6.453 15.991 1.00 88.69 211 ASP A N 1
ATOM 1700 C CA . ASP A 1 211 ? 5.386 -6.328 17.033 1.00 88.69 211 ASP A CA 1
ATOM 1701 C C . ASP A 1 211 ? 4.399 -5.163 16.831 1.00 88.69 211 ASP A C 1
ATOM 1703 O O . ASP A 1 211 ? 3.687 -4.752 17.750 1.00 88.69 211 ASP A O 1
ATOM 1707 N N . TYR A 1 212 ? 4.333 -4.617 15.621 1.00 90.38 212 TYR A N 1
ATOM 1708 C CA . TYR A 1 212 ? 3.440 -3.526 15.256 1.00 90.38 212 TYR A CA 1
ATOM 1709 C C . TYR A 1 212 ? 3.078 -3.556 13.768 1.00 90.38 212 TYR A C 1
ATOM 1711 O O . TYR A 1 212 ? 3.680 -4.289 12.995 1.00 90.38 212 TYR A O 1
ATOM 1719 N N . CYS A 1 213 ? 2.112 -2.749 13.346 1.00 92.75 213 CYS A N 1
ATOM 1720 C CA . CYS A 1 213 ? 1.788 -2.499 11.942 1.00 92.75 213 CYS A CA 1
ATOM 1721 C C . CYS A 1 213 ? 1.730 -0.991 11.701 1.00 92.75 213 CYS A C 1
ATOM 1723 O O . CYS A 1 213 ? 1.207 -0.244 12.535 1.00 92.75 213 CYS A O 1
ATOM 1725 N N . TRP A 1 214 ? 2.243 -0.535 10.563 1.00 94.88 214 TRP A N 1
ATOM 1726 C CA . TRP A 1 214 ? 2.018 0.837 10.124 1.00 94.88 214 TRP A CA 1
ATOM 1727 C C . TRP A 1 214 ? 0.562 1.047 9.709 1.00 94.88 214 TRP A C 1
ATOM 1729 O O . TRP A 1 214 ? -0.052 0.184 9.084 1.00 94.88 214 TRP A O 1
ATOM 1739 N N . ALA A 1 215 ? 0.011 2.214 10.025 1.00 95.31 215 ALA A N 1
ATOM 1740 C CA . ALA A 1 215 ? -1.292 2.629 9.534 1.00 95.31 215 ALA A CA 1
ATOM 1741 C C . ALA A 1 215 ? -1.303 4.118 9.179 1.00 95.31 215 ALA A C 1
ATOM 1743 O O . ALA A 1 215 ? -0.623 4.938 9.798 1.00 95.31 215 ALA A O 1
ATOM 1744 N N . LEU A 1 216 ? -2.078 4.454 8.154 1.00 95.50 216 LEU A N 1
ATOM 1745 C CA . LEU A 1 216 ? -2.223 5.793 7.601 1.00 95.50 216 LEU A CA 1
ATOM 1746 C C . LEU A 1 216 ? -3.677 6.229 7.717 1.00 95.50 216 LEU A C 1
ATOM 1748 O O . LEU A 1 216 ? -4.579 5.575 7.186 1.00 95.50 216 LEU A O 1
ATOM 1752 N N . ARG A 1 217 ? -3.897 7.359 8.382 1.00 93.56 217 ARG A N 1
ATOM 1753 C CA . ARG A 1 217 ? -5.204 8.009 8.470 1.00 93.56 217 ARG A CA 1
ATOM 1754 C C . ARG A 1 217 ? -5.541 8.792 7.217 1.00 93.56 217 ARG A C 1
ATOM 1756 O O . ARG A 1 217 ? -4.667 9.202 6.454 1.00 93.56 217 ARG A O 1
ATOM 1763 N N . ARG A 1 218 ? -6.833 9.054 7.049 1.00 89.94 218 ARG A N 1
ATOM 1764 C CA . ARG A 1 218 ? -7.389 9.837 5.944 1.00 89.94 218 ARG A CA 1
ATOM 1765 C C . ARG A 1 218 ? -6.839 11.269 5.890 1.00 89.94 218 ARG A C 1
ATOM 1767 O O . ARG A 1 218 ? -6.633 11.794 4.802 1.00 89.94 218 ARG A O 1
ATOM 1774 N N . ASN A 1 219 ? -6.532 11.869 7.040 1.00 87.81 219 ASN A N 1
ATOM 1775 C CA . ASN A 1 219 ? -5.849 13.166 7.151 1.00 87.81 219 ASN A CA 1
ATOM 1776 C C . ASN A 1 219 ? -4.330 13.116 6.843 1.00 87.81 219 ASN A C 1
ATOM 1778 O O . ASN A 1 219 ? -3.644 14.135 6.914 1.00 87.81 219 ASN A O 1
ATOM 1782 N N . GLY A 1 220 ? -3.785 11.941 6.512 1.00 89.31 220 GLY A N 1
ATOM 1783 C CA . GLY A 1 220 ? -2.370 11.725 6.217 1.00 89.31 220 GLY A CA 1
ATOM 1784 C C . GLY A 1 220 ? -1.481 11.486 7.443 1.00 89.31 220 GLY A C 1
ATOM 1785 O O . GLY A 1 220 ? -0.271 11.334 7.291 1.00 89.31 220 GLY A O 1
ATOM 1786 N N . GLN A 1 221 ? -2.046 11.429 8.652 1.00 91.75 221 GLN A N 1
ATOM 1787 C CA . GLN A 1 221 ? -1.298 11.083 9.859 1.00 91.75 221 GLN A CA 1
ATOM 1788 C C . GLN A 1 221 ? -0.887 9.605 9.837 1.00 91.75 221 GLN A C 1
ATOM 1790 O O . GLN A 1 221 ? -1.730 8.718 9.688 1.00 91.75 221 GLN A O 1
ATOM 1795 N N . LEU A 1 222 ? 0.402 9.341 10.053 1.00 93.12 222 LEU A N 1
ATOM 1796 C CA . LEU A 1 222 ? 0.913 7.996 10.301 1.00 93.12 222 LEU A CA 1
ATOM 1797 C C . LEU A 1 222 ? 0.846 7.638 11.783 1.00 93.12 222 LEU A C 1
ATOM 1799 O O . LEU A 1 222 ? 1.172 8.441 12.662 1.00 93.12 222 LEU A O 1
ATOM 1803 N N . LEU A 1 223 ? 0.478 6.392 12.039 1.00 92.25 223 LEU A N 1
ATOM 1804 C CA .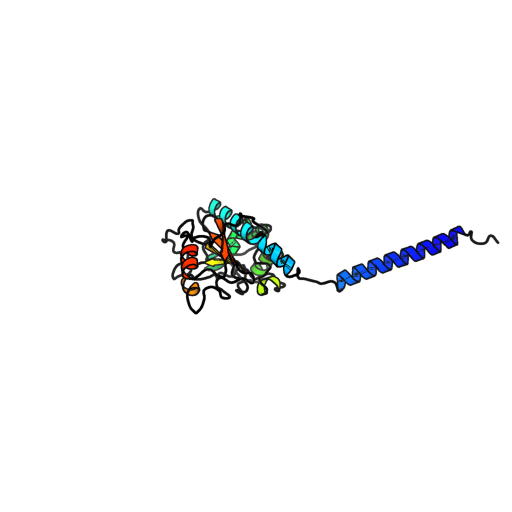 LEU A 1 223 ? 0.437 5.789 13.359 1.00 92.25 223 LEU A CA 1
ATOM 1805 C C . LEU A 1 223 ? 1.046 4.390 13.317 1.00 92.25 223 LEU A C 1
ATOM 1807 O O . LEU A 1 223 ? 1.074 3.720 12.281 1.00 92.25 223 LEU A O 1
ATOM 1811 N N . VAL A 1 224 ? 1.507 3.960 14.482 1.00 91.88 224 VAL A N 1
ATOM 1812 C CA . VAL A 1 224 ? 1.960 2.597 14.725 1.00 91.88 224 VAL A CA 1
ATOM 1813 C C . VAL A 1 224 ? 0.892 1.897 15.556 1.00 91.88 224 VAL A C 1
ATOM 1815 O O . VAL A 1 224 ? 0.492 2.411 16.601 1.00 91.88 224 VAL A O 1
ATOM 1818 N N . ILE A 1 225 ? 0.424 0.741 15.086 1.00 92.81 225 ILE A N 1
ATOM 1819 C CA . ILE A 1 225 ? -0.547 -0.100 15.789 1.00 92.81 225 ILE A CA 1
ATOM 1820 C C . ILE A 1 225 ? 0.197 -1.289 16.414 1.00 92.81 225 ILE A C 1
ATOM 1822 O O . ILE A 1 225 ? 0.657 -2.154 15.672 1.00 92.81 225 ILE A O 1
ATOM 1826 N N . PRO A 1 226 ? 0.330 -1.369 17.748 1.00 91.81 226 PRO A N 1
ATOM 1827 C CA . PRO A 1 226 ? 0.939 -2.511 18.422 1.00 91.81 226 PRO A CA 1
ATOM 1828 C C . PRO A 1 226 ? 0.147 -3.800 18.188 1.00 91.81 226 PRO A C 1
ATOM 1830 O O . PRO A 1 226 ? -1.080 -3.810 18.297 1.00 91.81 226 PRO A O 1
ATOM 1833 N N . ARG A 1 227 ? 0.850 -4.909 17.949 1.00 88.50 227 ARG A N 1
ATOM 1834 C CA . ARG A 1 227 ? 0.249 -6.232 17.703 1.00 88.50 227 ARG A CA 1
ATOM 1835 C C . ARG A 1 227 ? -0.519 -6.782 18.910 1.00 88.50 227 ARG A C 1
ATOM 1837 O O . ARG A 1 227 ? -1.404 -7.616 18.753 1.00 88.50 227 ARG A O 1
ATOM 1844 N N . ASN A 1 228 ? -0.189 -6.324 20.116 1.00 89.38 228 ASN A N 1
ATOM 1845 C CA . ASN A 1 228 ? -0.861 -6.711 21.358 1.00 89.38 228 ASN A CA 1
ATOM 1846 C C . ASN A 1 228 ? -2.115 -5.869 21.674 1.00 89.38 228 ASN A C 1
ATOM 1848 O O . ASN A 1 228 ? -2.718 -6.056 22.731 1.00 89.38 228 ASN A O 1
ATOM 1852 N N . MET A 1 229 ? -2.522 -4.949 20.792 1.00 92.19 229 MET A N 1
ATOM 1853 C CA . MET A 1 229 ? -3.743 -4.162 20.968 1.00 92.19 229 MET A CA 1
ATOM 1854 C C . MET A 1 229 ? -4.990 -5.059 20.904 1.00 92.19 229 MET A C 1
ATOM 1856 O O . MET A 1 229 ? -5.130 -5.906 20.017 1.00 92.19 229 MET A O 1
ATOM 1860 N N . SER A 1 230 ? -5.923 -4.864 21.843 1.00 91.56 230 SER A N 1
ATOM 1861 C CA . SER A 1 230 ? -7.159 -5.656 21.878 1.00 91.56 230 SER A CA 1
ATOM 1862 C C . SER A 1 230 ? -8.049 -5.373 20.653 1.00 91.56 230 SER A C 1
ATOM 1864 O O . SER A 1 230 ? -8.064 -4.240 20.166 1.00 91.56 230 SER A O 1
ATOM 1866 N N . PRO A 1 231 ? -8.851 -6.342 20.166 1.00 91.75 231 PRO A N 1
ATOM 1867 C CA . PRO A 1 231 ? -9.733 -6.125 19.013 1.00 91.75 231 PRO A CA 1
ATOM 1868 C C . PRO A 1 231 ? -10.699 -4.938 19.169 1.00 91.75 231 PRO A C 1
ATOM 1870 O O . PRO A 1 231 ? -10.942 -4.219 18.204 1.00 91.75 231 PRO A O 1
ATOM 1873 N N . GLY A 1 232 ? -11.215 -4.691 20.380 1.00 91.31 232 GLY A N 1
ATOM 1874 C CA . GLY A 1 232 ? -12.093 -3.547 20.657 1.00 91.31 232 GLY A CA 1
ATOM 1875 C C . GLY A 1 232 ? -11.375 -2.199 20.536 1.00 91.31 232 GLY A C 1
ATOM 1876 O O . GLY A 1 232 ? -11.876 -1.287 19.883 1.00 91.31 232 GLY A O 1
ATOM 1877 N N . GLN A 1 233 ? -10.167 -2.091 21.097 1.00 92.81 233 GLN A N 1
ATOM 1878 C CA . GLN A 1 233 ? -9.316 -0.908 20.932 1.00 92.81 233 GLN A CA 1
ATOM 1879 C C . GLN A 1 233 ? -8.917 -0.701 19.470 1.00 92.81 233 GLN A C 1
ATOM 1881 O O . GLN A 1 233 ? -8.991 0.418 18.969 1.00 92.81 233 GLN A O 1
ATOM 1886 N N . LEU A 1 234 ? -8.548 -1.777 18.769 1.00 93.44 234 LEU A N 1
ATOM 1887 C CA . LEU A 1 234 ? -8.221 -1.723 17.348 1.00 93.44 234 LEU A CA 1
ATOM 1888 C C . LEU A 1 234 ? -9.401 -1.189 16.534 1.00 93.44 234 LEU A C 1
ATOM 1890 O O . LEU A 1 234 ? -9.216 -0.333 15.674 1.00 93.44 234 LEU A O 1
ATOM 1894 N N . ARG A 1 235 ? -10.620 -1.655 16.820 1.00 92.69 235 ARG A N 1
ATOM 1895 C CA . ARG A 1 235 ? -11.821 -1.207 16.113 1.00 92.69 235 ARG A CA 1
ATOM 1896 C C . ARG A 1 235 ? -12.037 0.293 16.260 1.00 92.69 235 ARG A C 1
ATOM 1898 O O . ARG A 1 235 ? -12.173 0.977 15.247 1.00 92.69 235 ARG A O 1
ATOM 1905 N N . LEU A 1 236 ? -11.988 0.785 17.498 1.00 92.25 236 LEU A N 1
ATOM 1906 C CA . LEU A 1 236 ? -12.097 2.211 17.804 1.00 92.25 236 LEU A CA 1
ATOM 1907 C C . LEU A 1 236 ? -11.016 3.019 17.076 1.00 92.25 236 LEU A C 1
ATOM 1909 O O . LEU A 1 236 ? -11.327 4.019 16.432 1.00 92.25 236 LEU A O 1
ATOM 1913 N N . LEU A 1 237 ? -9.764 2.548 17.103 1.00 92.75 237 LEU A N 1
ATOM 1914 C CA . LEU A 1 237 ? -8.650 3.209 16.424 1.00 92.75 237 LEU A CA 1
ATOM 1915 C C . LEU A 1 237 ? -8.869 3.310 14.910 1.00 92.75 237 LEU A C 1
ATOM 1917 O O . LEU A 1 237 ? -8.645 4.375 14.333 1.00 92.75 237 LEU A O 1
ATOM 1921 N N . LEU A 1 238 ? -9.297 2.216 14.269 1.00 92.38 238 LEU A N 1
ATOM 1922 C CA . LEU A 1 238 ? -9.539 2.168 12.825 1.00 92.38 238 LEU A CA 1
ATOM 1923 C C . LEU A 1 238 ? -10.745 3.019 12.404 1.00 92.38 238 LEU A C 1
ATOM 1925 O O . LEU A 1 238 ? -10.793 3.483 11.267 1.00 92.38 238 LEU A O 1
ATOM 1929 N N . GLU A 1 239 ? -11.723 3.212 13.291 1.00 90.25 239 GLU A N 1
ATOM 1930 C CA . GLU A 1 239 ? -12.866 4.124 13.112 1.00 90.25 239 GLU A CA 1
ATOM 1931 C C . GLU A 1 239 ? -12.501 5.598 13.369 1.00 90.25 239 GLU A C 1
ATOM 1933 O O . GLU A 1 239 ? -13.286 6.484 13.048 1.00 90.25 239 GLU A O 1
ATOM 1938 N N . GLY A 1 240 ? -11.297 5.870 13.881 1.00 89.12 240 GLY A N 1
ATOM 1939 C CA . GLY A 1 240 ? -10.792 7.220 14.137 1.00 89.12 240 GLY A CA 1
ATOM 1940 C C . GLY A 1 240 ? -11.009 7.721 15.563 1.00 89.12 240 GLY A C 1
ATOM 1941 O O . GLY A 1 240 ? -10.597 8.834 15.888 1.00 89.12 240 GLY A O 1
ATOM 1942 N N . TYR A 1 241 ? -11.574 6.899 16.448 1.00 89.50 241 TYR A N 1
ATOM 1943 C CA . TYR A 1 241 ? -11.715 7.247 17.856 1.00 89.50 241 TYR A CA 1
ATOM 1944 C C . TYR A 1 241 ? -10.355 7.228 18.575 1.00 89.50 241 TYR A C 1
ATOM 1946 O O . TYR A 1 241 ? -9.476 6.418 18.253 1.00 89.50 241 TYR A O 1
ATOM 1954 N N . PRO A 1 242 ? -10.147 8.116 19.562 1.00 83.75 242 PRO A N 1
ATOM 1955 C CA . PRO A 1 242 ? -8.943 8.101 20.378 1.00 83.75 242 PRO A CA 1
ATOM 1956 C C . PRO A 1 242 ? -8.890 6.826 21.224 1.00 83.75 242 PRO A C 1
ATOM 1958 O O . PRO A 1 242 ? -9.872 6.423 21.844 1.00 83.75 242 PRO A O 1
ATOM 1961 N N . VAL A 1 243 ? -7.711 6.213 21.284 1.00 81.88 243 VAL A N 1
ATOM 1962 C CA . VAL A 1 243 ? -7.444 5.030 22.106 1.00 81.88 243 VAL A CA 1
ATOM 1963 C C . VAL A 1 243 ? -6.277 5.368 23.024 1.00 81.88 243 VAL A C 1
ATOM 1965 O 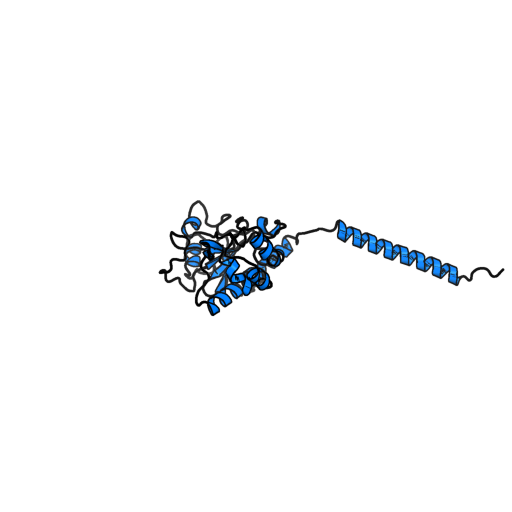O . VAL A 1 243 ? -5.197 5.712 22.545 1.00 81.88 243 VAL A O 1
ATOM 1968 N N . GLY A 1 244 ? -6.491 5.324 24.342 1.00 64.25 244 GLY A N 1
ATOM 1969 C CA . GLY A 1 244 ? -5.469 5.697 25.327 1.00 64.25 244 GLY A CA 1
ATOM 1970 C C . GLY A 1 244 ? -4.167 4.905 25.147 1.00 64.25 244 GLY A C 1
ATOM 1971 O O . GLY A 1 244 ? -4.228 3.698 24.939 1.00 64.25 244 GLY A O 1
ATOM 1972 N N . ASN A 1 245 ? -3.020 5.601 25.184 1.00 53.09 245 ASN A N 1
ATOM 1973 C CA . ASN A 1 245 ? -1.609 5.153 25.118 1.00 53.09 245 ASN A CA 1
ATOM 1974 C C . ASN A 1 245 ? -1.194 4.028 24.135 1.00 53.09 245 ASN A C 1
ATOM 1976 O O . ASN A 1 245 ? -0.016 3.680 24.091 1.00 53.09 245 ASN A O 1
ATOM 1980 N N . GLY A 1 246 ? -2.095 3.485 23.315 1.00 51.12 246 GLY A N 1
ATOM 1981 C CA . GLY A 1 246 ? -1.813 2.375 22.402 1.00 51.12 246 GLY A CA 1
ATOM 1982 C C . GLY A 1 246 ? -1.392 2.804 20.996 1.00 51.12 246 GLY A C 1
ATOM 1983 O O . GLY A 1 246 ? -0.724 2.041 20.314 1.00 51.12 246 GLY A O 1
ATOM 1984 N N . GLY A 1 247 ? -1.749 4.011 20.551 1.00 51.19 247 GLY A N 1
ATOM 1985 C CA . GLY A 1 247 ? -1.329 4.553 19.254 1.00 51.19 247 GLY A CA 1
ATOM 1986 C C . GLY A 1 247 ? -0.251 5.614 19.438 1.00 51.19 247 GLY A C 1
ATOM 1987 O O . GLY A 1 247 ? -0.575 6.785 19.621 1.00 51.19 247 GLY A O 1
ATOM 1988 N N . ARG A 1 248 ? 1.032 5.236 19.415 1.00 56.75 248 ARG A N 1
ATOM 1989 C CA . ARG A 1 248 ? 2.115 6.234 19.391 1.00 56.75 248 ARG A CA 1
ATOM 1990 C C . ARG A 1 248 ? 2.156 6.873 18.003 1.00 56.75 248 ARG A C 1
ATOM 1992 O O . ARG A 1 248 ? 2.158 6.176 16.987 1.00 56.75 248 ARG A O 1
ATOM 1999 N N . THR A 1 249 ? 2.197 8.202 17.956 1.00 53.28 249 THR A N 1
ATOM 2000 C CA . THR A 1 249 ? 2.525 8.928 16.729 1.00 53.28 249 THR A CA 1
ATOM 2001 C C . THR A 1 249 ? 3.978 8.637 16.363 1.00 53.28 249 THR A C 1
ATOM 2003 O O . THR A 1 249 ? 4.859 8.593 17.229 1.00 53.28 249 THR A O 1
ATOM 2006 N N . ALA A 1 250 ? 4.241 8.419 15.076 1.00 48.62 250 ALA A N 1
ATOM 2007 C CA . ALA A 1 250 ? 5.595 8.247 14.566 1.00 48.62 250 ALA A CA 1
ATOM 2008 C C . ALA A 1 250 ? 6.329 9.597 14.597 1.00 48.62 250 ALA A C 1
ATOM 2010 O O . ALA A 1 250 ? 6.366 10.335 13.620 1.00 48.62 250 ALA A O 1
ATOM 2011 N N . GLY A 1 251 ? 6.818 9.957 15.780 1.00 42.81 251 GLY A N 1
ATOM 2012 C CA . GLY A 1 251 ? 7.491 11.227 16.056 1.00 42.81 251 GLY A CA 1
ATOM 2013 C C . GLY A 1 251 ? 8.076 11.337 17.466 1.00 42.81 251 GLY A C 1
ATOM 2014 O O . GLY A 1 251 ? 8.886 12.219 17.719 1.00 42.81 251 GLY A O 1
ATOM 2015 N N . GLY A 1 252 ? 7.729 10.430 18.386 1.00 33.16 252 GLY A N 1
ATOM 2016 C CA . GLY A 1 252 ? 8.347 10.358 19.711 1.00 33.16 252 GLY A CA 1
ATOM 2017 C C . GLY A 1 252 ? 9.489 9.348 19.750 1.00 33.16 252 GLY A C 1
ATOM 2018 O O . GLY A 1 252 ? 9.291 8.233 20.237 1.00 33.16 252 GLY A O 1
ATOM 2019 N N . ALA A 1 253 ? 10.664 9.731 19.248 1.00 34.22 253 ALA A N 1
ATOM 2020 C CA . ALA A 1 253 ? 11.902 9.021 19.539 1.00 34.22 253 ALA A CA 1
ATOM 2021 C C . ALA A 1 253 ? 12.184 9.119 21.045 1.00 34.22 253 ALA A C 1
ATOM 2023 O O . ALA A 1 253 ? 12.640 10.140 21.546 1.00 34.22 253 ALA A O 1
ATOM 2024 N N . SER A 1 254 ? 11.895 8.044 21.767 1.00 31.33 254 SER A N 1
ATOM 2025 C CA . SER A 1 254 ? 12.580 7.722 23.012 1.00 31.33 254 SER A CA 1
ATOM 2026 C C . SER A 1 254 ? 13.193 6.342 22.807 1.00 31.33 254 SER A C 1
ATOM 2028 O O . SER A 1 254 ? 12.533 5.323 23.026 1.00 31.33 254 SER A O 1
ATOM 2030 N N . ALA A 1 255 ? 14.408 6.334 22.264 1.00 27.56 255 ALA A N 1
ATOM 2031 C CA . ALA A 1 255 ? 15.285 5.174 22.329 1.00 27.56 255 ALA A CA 1
ATOM 2032 C C . ALA A 1 255 ? 15.684 4.935 23.801 1.00 27.56 255 ALA A C 1
ATOM 2034 O O . ALA A 1 255 ? 15.743 5.915 24.553 1.00 27.56 255 ALA A O 1
ATOM 2035 N N . PRO A 1 256 ? 15.917 3.684 24.238 1.00 34.66 256 PRO A N 1
ATOM 2036 C CA . PRO A 1 256 ? 16.843 3.446 25.339 1.00 34.66 256 PRO A CA 1
ATOM 2037 C C . PRO A 1 256 ? 18.264 3.887 24.958 1.00 34.66 256 PRO A C 1
ATOM 2039 O O . PRO A 1 256 ? 18.609 3.800 23.755 1.00 34.66 256 PRO A O 1
#

Solvent-accessible surface area (backbone atoms only — not comparable to full-atom values): 14126 Å² total; per-residue (Å²): 135,86,71,84,56,76,63,61,60,50,52,55,49,52,52,52,53,52,51,51,50,52,53,50,53,52,50,51,52,48,44,45,73,74,69,39,91,78,85,73,77,55,70,69,58,27,48,51,54,48,72,67,38,59,50,65,50,46,52,32,53,14,48,44,53,47,23,71,76,67,78,44,72,75,50,59,52,46,70,25,90,71,64,29,59,26,16,36,60,54,78,34,20,70,57,33,90,70,14,43,68,23,42,73,60,41,53,50,69,43,52,46,78,32,79,63,32,52,55,24,39,43,75,34,30,70,72,54,74,58,40,53,61,64,16,63,58,34,64,67,39,92,67,31,52,35,28,15,70,32,45,54,34,49,56,100,77,60,46,63,47,87,83,60,85,74,55,58,54,17,41,37,35,35,27,16,26,59,42,81,40,41,51,40,47,61,70,62,35,44,51,74,62,38,69,51,77,97,54,49,73,33,75,57,35,48,21,51,88,57,74,40,30,52,33,31,24,66,70,41,50,56,35,40,43,46,66,84,57,50,72,69,54,47,50,40,38,46,62,34,45,90,53,83,93,57,61,51,57,84,78,73,87,76,75,133

pLDDT: mean 84.17, std 15.86, range [27.56, 98.06]

Foldseek 3Di:
DDPDDPVVVVVVVVVVVVVVVVVVVVVVVVCCVPPNDDDDDPPVVLVVVLLVVPLVLLVLQLQVVLCVVPVFGFKQWDAAPCRATWGSLLVSQCSGVQSVQLNVQAHSNDHCPDPSNLVSCQRVQCVVSFARSQQPVQRVDPSSFDGQKFFAAEDPPSTNPPPDPADQLAWTIKGAGPLPAGSTHSDGHYNVNCPPDDHNADHRGHHGPDQWMWIAGRNSFIWIAGVPDDPVLVVCNNSRHDRPPRTDGSPDDDDD

Mean predicted aligned error: 10.72 Å

Radius of gyration: 25.6 Å; Cα contacts (8 Å, |Δi|>4): 408; chains: 1; bounding box: 103×34×47 Å

Sequence (256 aa):
MIGPSGGDVQMKKAGRVLFGVIGSLLAVWLWVYLWGPRCAAPEVVREEWCRHGTIPVRLAVAMQKYCQVYGKPPPPVFLGPNGHEHSWRVLLLPYLPLGEDAYRDYRSDEPWDSAHNRRALRSFLRHGFHYCPQDRVASSDSCHEFTSYLMVVRGESGLLDRERQAAPEEVLVVESAECGIRFAEPRDILWERLWRGDSPWAVGKLYSRHDYCWALRRNGQLLVIPRNMSPGQLRLLLEGYPVGNGGRTAGGASAP